Protein AF-A0A1F9ACB0-F1 (afdb_monomer_lite)

Radius of gyration: 20.03 Å; chains: 1; bounding box: 52×31×60 Å

Sequence (206 aa):
MAPPDHDAQKQLLIDCWNKKRGAWEAFVAQYSRLIYYSIQRASQMKSYPVTPEELEDLFNEIFELLIRDDCKKLRQYRGDRGCSVATWLRTIATRHVLDHIRRSGRTYLRVDFEAESEAAVMESSLQEPALSPEEMLLIKEREEIVAQAIAELSEDDRRFVELYYLKELPPEDVAQALRVTVSTVYSRVNRLKSKISEKIQKGARK

Foldseek 3Di:
DDAPDLVVQLVLLVCLLVVPPCSLVVVCVQCVLLLLQLLLVLCVLQLHDADPVNSVVLSVVLSCVCPPPSSVVSVPDPCPPVQGPSLVSSVSSSVSNVVVQLVVLDQTQPPPPDPPPPPPVRRCRSPDGRQPVVSVVLSVLLSVLLVVLLVPDDPLLVVLSSVCRRNVDPLVVSCVVSVHDSVVNVVSSVVSVVSSVVSSVVSVVD

pLDDT: mean 72.68, std 16.76, range [30.59, 95.5]

Structure (mmCIF, N/CA/C/O backbone):
data_AF-A0A1F9ACB0-F1
#
_entry.id   AF-A0A1F9ACB0-F1
#
loop_
_atom_site.group_PDB
_atom_site.id
_atom_site.type_symbol
_atom_site.label_atom_id
_atom_site.label_alt_id
_atom_site.label_comp_id
_atom_site.label_asym_id
_atom_site.label_entity_id
_atom_site.label_seq_id
_atom_site.pdbx_PDB_ins_code
_atom_site.Cartn_x
_atom_site.Cartn_y
_atom_site.Cartn_z
_atom_site.occupancy
_atom_site.B_iso_or_equiv
_atom_site.auth_seq_id
_atom_site.auth_comp_id
_atom_site.auth_asym_id
_atom_site.auth_atom_id
_atom_site.pdbx_PDB_model_num
ATOM 1 N N . MET A 1 1 ? 3.941 -9.992 29.579 1.00 32.03 1 MET A N 1
ATOM 2 C CA . MET A 1 1 ? 3.242 -8.854 28.947 1.00 32.03 1 MET A CA 1
ATOM 3 C C . MET A 1 1 ? 1.914 -9.403 28.453 1.00 32.03 1 MET A C 1
ATOM 5 O O . MET A 1 1 ? 1.949 -10.424 27.781 1.00 32.03 1 MET A O 1
ATOM 9 N N . ALA A 1 2 ? 0.777 -8.876 28.920 1.00 32.75 2 ALA A N 1
ATOM 10 C CA . ALA A 1 2 ? -0.533 -9.447 28.595 1.00 32.75 2 ALA A CA 1
ATOM 11 C C . ALA A 1 2 ? -0.762 -9.402 27.073 1.00 32.75 2 ALA A C 1
ATOM 13 O O . ALA A 1 2 ? -0.381 -8.400 26.458 1.00 32.75 2 ALA A O 1
ATOM 14 N N . PRO A 1 3 ? -1.328 -10.460 26.463 1.00 43.62 3 PRO A N 1
ATOM 15 C CA . PRO A 1 3 ? -1.690 -10.417 25.059 1.00 43.62 3 PRO A CA 1
ATOM 16 C C . PRO A 1 3 ? -2.622 -9.222 24.824 1.00 43.62 3 PRO A C 1
ATOM 18 O O . PRO A 1 3 ? -3.390 -8.857 25.720 1.00 43.62 3 PRO A O 1
ATOM 21 N N . PRO A 1 4 ? -2.533 -8.577 23.655 1.00 52.50 4 PRO A N 1
ATOM 22 C CA . PRO A 1 4 ? -3.433 -7.493 23.313 1.00 52.50 4 PRO A CA 1
ATOM 23 C C . PRO A 1 4 ? -4.884 -7.939 23.498 1.00 52.50 4 PRO A C 1
ATOM 25 O O . PRO A 1 4 ? -5.270 -9.003 23.019 1.00 52.50 4 PRO A O 1
ATOM 28 N N . ASP A 1 5 ? -5.671 -7.135 24.209 1.00 65.06 5 ASP A N 1
ATOM 29 C CA . ASP A 1 5 ? -7.059 -7.459 24.525 1.00 65.06 5 ASP A CA 1
ATOM 30 C C . ASP A 1 5 ? -7.898 -7.496 23.234 1.00 65.06 5 ASP A C 1
ATOM 32 O O . ASP A 1 5 ? -8.326 -6.470 22.692 1.00 65.06 5 ASP A O 1
ATOM 36 N N . HIS A 1 6 ? -8.073 -8.707 22.704 1.00 65.56 6 HIS A N 1
ATOM 37 C CA . HIS A 1 6 ? -8.861 -8.984 21.508 1.00 65.56 6 HIS A CA 1
ATOM 38 C C . HIS A 1 6 ? -10.327 -8.571 21.689 1.00 65.56 6 HIS A C 1
ATOM 40 O O . HIS A 1 6 ? -10.971 -8.168 20.714 1.00 65.56 6 HIS A O 1
ATOM 46 N N . ASP A 1 7 ? -10.840 -8.611 22.920 1.00 68.19 7 ASP A N 1
ATOM 47 C CA . ASP A 1 7 ? -12.217 -8.246 23.229 1.00 68.19 7 ASP A CA 1
ATOM 48 C C . ASP A 1 7 ? -12.397 -6.725 23.186 1.00 68.19 7 ASP A C 1
ATOM 50 O O . ASP A 1 7 ? -13.357 -6.240 22.582 1.00 68.19 7 ASP A O 1
ATOM 54 N N . ALA A 1 8 ? -11.428 -5.955 23.693 1.00 74.38 8 ALA A N 1
ATOM 55 C CA . ALA A 1 8 ? -11.435 -4.493 23.582 1.00 74.38 8 ALA A CA 1
ATOM 56 C C . ALA A 1 8 ? -11.407 -4.008 22.118 1.00 74.38 8 ALA A C 1
ATOM 58 O O . ALA A 1 8 ? -12.143 -3.093 21.740 1.00 74.38 8 ALA A O 1
ATOM 59 N N . GLN A 1 9 ? -10.606 -4.646 21.259 1.00 73.50 9 GLN A N 1
ATOM 60 C CA . GLN A 1 9 ? -10.539 -4.306 19.828 1.00 73.50 9 GLN A CA 1
ATOM 61 C C . GLN A 1 9 ? -11.844 -4.613 19.100 1.00 73.50 9 GLN A C 1
ATOM 63 O O . GLN A 1 9 ? -12.321 -3.828 18.275 1.00 73.50 9 GLN A O 1
ATOM 68 N N . LYS A 1 10 ? -12.443 -5.761 19.421 1.00 79.06 10 LYS A N 1
ATOM 69 C CA . LYS A 1 10 ? -13.731 -6.167 18.869 1.00 79.06 10 LYS A CA 1
ATOM 70 C C . LYS A 1 10 ? -14.847 -5.231 19.330 1.00 79.06 10 LYS A C 1
ATOM 72 O O . LYS A 1 10 ? -15.708 -4.877 18.526 1.00 79.06 10 LYS A O 1
ATOM 77 N N . GLN A 1 11 ? -14.808 -4.777 20.580 1.00 84.19 11 GLN A N 1
ATOM 78 C CA . GLN A 1 11 ? -15.773 -3.815 21.100 1.00 84.19 11 GLN A CA 1
ATOM 79 C C . GLN A 1 11 ? -15.678 -2.461 20.386 1.00 84.19 11 GLN A C 1
ATOM 81 O O . GLN A 1 11 ? -16.709 -1.881 20.049 1.00 84.19 11 GLN A O 1
ATOM 86 N N . LEU A 1 12 ? -14.469 -1.985 20.076 1.00 85.81 12 LEU A N 1
ATOM 87 C CA . LEU A 1 12 ? -14.297 -0.737 19.333 1.00 85.81 12 LEU A CA 1
ATOM 88 C C . LEU A 1 12 ? -14.868 -0.817 17.906 1.00 85.81 12 LEU A C 1
ATOM 90 O O . LEU A 1 12 ? -15.519 0.125 17.453 1.00 85.81 12 LEU A O 1
ATOM 94 N N . LEU A 1 13 ? -14.704 -1.953 17.216 1.00 86.31 13 LEU A N 1
ATOM 95 C CA . LEU A 1 13 ? -15.356 -2.202 15.920 1.00 86.31 13 LEU A CA 1
ATOM 96 C C . LEU A 1 13 ? -16.885 -2.152 16.024 1.00 86.31 13 LEU A C 1
ATOM 98 O O . LEU A 1 13 ? -17.546 -1.533 15.186 1.00 86.31 13 LEU A O 1
ATOM 102 N N . ILE A 1 14 ? -17.435 -2.787 17.065 1.00 86.44 14 ILE A N 1
ATOM 103 C CA . ILE A 1 14 ? -18.875 -2.790 17.339 1.00 86.44 14 ILE A CA 1
ATOM 104 C C . ILE A 1 14 ? -19.380 -1.364 17.565 1.00 86.44 14 ILE A C 1
ATOM 106 O O . ILE A 1 14 ? -20.428 -0.966 17.055 1.00 86.44 14 ILE A O 1
ATOM 110 N N . ASP A 1 15 ? -18.625 -0.570 18.310 1.00 89.75 15 ASP A N 1
ATOM 111 C CA . ASP A 1 15 ? -18.976 0.809 18.619 1.00 89.75 15 ASP A CA 1
ATOM 112 C C . ASP A 1 15 ? -18.939 1.699 17.368 1.00 89.75 15 ASP A C 1
ATOM 114 O O . ASP A 1 15 ? -19.823 2.544 17.192 1.00 89.75 15 ASP A O 1
ATOM 118 N N . CYS A 1 16 ? -18.000 1.440 16.451 1.00 88.25 16 CYS A N 1
ATOM 119 C CA . CYS A 1 16 ? -17.922 2.112 15.154 1.00 88.25 16 CYS A CA 1
ATOM 120 C C . CYS A 1 16 ? -19.149 1.831 14.280 1.00 88.25 16 CYS A C 1
ATOM 122 O O . CYS A 1 16 ? -19.777 2.768 13.786 1.00 88.25 16 CYS A O 1
ATOM 124 N N . TRP A 1 17 ? -19.545 0.565 14.099 1.00 87.69 17 TRP A N 1
ATOM 125 C CA . TRP A 1 17 ? -20.704 0.252 13.249 1.00 87.69 17 TRP A CA 1
ATOM 126 C C . TRP A 1 17 ? -22.055 0.590 13.897 1.00 87.69 17 TRP A C 1
ATOM 128 O O . TRP A 1 17 ? -23.066 0.672 13.202 1.00 87.69 17 TRP A O 1
ATOM 138 N N . ASN A 1 18 ? -22.084 0.802 15.218 1.00 88.31 18 ASN A N 1
ATOM 139 C CA . ASN A 1 18 ? -23.248 1.308 15.949 1.00 88.31 18 ASN A CA 1
ATOM 140 C C . ASN A 1 18 ? -23.285 2.843 15.989 1.00 88.31 18 ASN A C 1
ATOM 142 O O . ASN A 1 18 ? -24.178 3.413 16.613 1.00 88.31 18 ASN A O 1
ATOM 146 N N . LYS A 1 19 ? -22.323 3.513 15.335 1.00 86.81 19 LYS A N 1
ATOM 147 C CA . LYS A 1 19 ? -22.217 4.976 15.249 1.00 86.81 19 LYS A CA 1
ATOM 148 C C . LYS A 1 19 ? -22.196 5.639 16.631 1.00 86.81 19 LYS A C 1
ATOM 150 O O . LYS A 1 19 ? -22.726 6.736 16.809 1.00 86.81 19 LYS A O 1
ATOM 155 N N . LYS A 1 20 ? -21.577 4.982 17.625 1.00 91.94 20 LYS A N 1
ATOM 156 C CA . LYS A 1 20 ? -21.356 5.602 18.935 1.00 91.94 20 LYS A CA 1
ATOM 157 C C . LYS A 1 20 ? -20.469 6.835 18.764 1.00 91.94 20 LYS A C 1
ATOM 159 O O . LYS A 1 20 ? -19.489 6.821 18.017 1.00 91.94 20 LYS A O 1
ATOM 164 N N . ARG A 1 21 ? -20.808 7.909 19.477 1.00 89.62 21 ARG A N 1
ATOM 165 C CA . ARG A 1 21 ? -20.066 9.173 19.432 1.00 89.62 21 ARG A CA 1
ATOM 166 C C . ARG A 1 21 ? -18.598 8.943 19.819 1.00 89.62 21 ARG A C 1
ATOM 168 O O . ARG A 1 21 ? -18.337 8.311 20.836 1.00 89.62 21 ARG A O 1
ATOM 175 N N . GLY A 1 22 ? -17.665 9.441 19.008 1.00 88.50 22 GLY A N 1
ATOM 176 C CA . GLY A 1 22 ? -16.218 9.329 19.243 1.00 88.50 22 GLY A CA 1
ATOM 177 C C . GLY A 1 22 ? -15.600 7.949 18.970 1.00 88.50 22 GLY A C 1
ATOM 178 O O . GLY A 1 22 ? -14.379 7.828 18.969 1.00 88.50 22 GLY A O 1
ATOM 179 N N . ALA A 1 23 ? -16.396 6.909 18.687 1.00 90.94 23 ALA A N 1
ATOM 180 C CA . ALA A 1 23 ? -15.863 5.567 18.433 1.00 90.94 23 ALA A CA 1
ATOM 181 C C . ALA A 1 23 ? -15.009 5.517 17.159 1.00 90.94 23 ALA A C 1
ATOM 183 O O . ALA A 1 23 ? -13.940 4.915 17.151 1.00 90.94 23 ALA A O 1
ATOM 184 N N . TRP A 1 24 ? -15.455 6.200 16.102 1.00 91.25 24 TRP A N 1
ATOM 185 C CA . TRP A 1 24 ? -14.700 6.286 14.854 1.00 91.25 24 TRP A CA 1
ATOM 186 C C . TRP A 1 24 ? -13.380 7.044 15.018 1.00 91.25 24 TRP A C 1
ATOM 188 O O . TRP A 1 24 ? -12.348 6.585 14.547 1.00 91.25 24 TRP A O 1
ATOM 198 N N . GLU A 1 25 ? -13.390 8.166 15.737 1.00 90.00 25 GLU A N 1
ATOM 199 C CA . GLU A 1 25 ? -12.184 8.953 16.026 1.00 90.00 25 GLU A CA 1
ATOM 200 C C . GLU A 1 25 ? -11.169 8.127 16.824 1.00 90.00 25 GLU A C 1
ATOM 202 O O . GLU A 1 25 ? -9.986 8.105 16.487 1.00 90.00 25 GLU A O 1
ATOM 207 N N . ALA A 1 26 ? -11.636 7.379 17.830 1.00 87.44 26 ALA A N 1
ATOM 208 C CA . ALA A 1 26 ? -10.803 6.455 18.594 1.00 87.44 26 ALA A CA 1
ATOM 209 C C . ALA A 1 26 ? -10.244 5.322 17.718 1.00 87.44 26 ALA A C 1
ATOM 211 O O . ALA A 1 26 ? -9.069 4.979 17.831 1.00 87.44 26 ALA A O 1
ATOM 212 N N . PHE A 1 27 ? -11.052 4.777 16.807 1.00 89.69 27 PHE A N 1
ATOM 213 C CA . PHE A 1 27 ? -10.625 3.747 15.861 1.00 89.69 27 PHE A CA 1
ATOM 214 C C . PHE A 1 27 ? -9.556 4.257 14.892 1.00 89.69 27 PHE A C 1
ATOM 216 O O . PHE A 1 27 ? -8.514 3.620 14.733 1.00 89.69 27 PHE A O 1
ATOM 223 N N . VAL A 1 28 ? -9.768 5.430 14.290 1.00 88.88 28 VAL A N 1
ATOM 224 C CA . VAL A 1 28 ? -8.773 6.077 13.431 1.00 88.88 28 VAL A CA 1
ATOM 225 C C . VAL A 1 28 ? -7.503 6.350 14.227 1.00 88.88 28 VAL A C 1
ATOM 227 O O . VAL A 1 28 ? -6.431 5.957 13.782 1.00 88.88 28 VAL A O 1
ATOM 230 N N . ALA A 1 29 ? -7.584 6.933 15.425 1.00 83.75 29 ALA A N 1
ATOM 231 C CA . ALA A 1 29 ? -6.407 7.202 16.253 1.00 83.75 29 ALA A CA 1
ATOM 232 C C . ALA A 1 29 ? -5.626 5.920 16.598 1.00 83.75 29 ALA A C 1
ATOM 234 O O . ALA A 1 29 ? -4.396 5.903 16.523 1.00 83.75 29 ALA A O 1
ATOM 235 N N . GLN A 1 30 ? -6.333 4.834 16.920 1.00 83.31 30 GLN A N 1
ATOM 236 C CA . GLN A 1 30 ? -5.728 3.556 17.283 1.00 83.31 30 GLN A CA 1
ATOM 237 C C . GLN A 1 30 ? -5.042 2.868 16.097 1.00 83.31 30 GLN A C 1
ATOM 239 O O . GLN A 1 30 ? -3.944 2.332 16.252 1.00 83.31 30 GLN A O 1
ATOM 244 N N . TYR A 1 31 ? -5.666 2.872 14.917 1.00 84.94 31 TYR A N 1
ATOM 245 C CA . TYR A 1 31 ? -5.185 2.098 13.770 1.00 84.94 31 TYR A CA 1
ATOM 246 C C . TYR A 1 31 ? -4.449 2.927 12.715 1.00 84.94 31 TYR A C 1
ATOM 248 O O . TYR A 1 31 ? -3.828 2.338 11.833 1.00 84.94 31 TYR A O 1
ATOM 256 N N . SER A 1 32 ? -4.424 4.261 12.823 1.00 84.50 32 SER A N 1
ATOM 257 C CA . SER A 1 32 ? -3.741 5.146 11.864 1.00 84.50 32 SER A CA 1
ATOM 258 C C . SER A 1 32 ? -2.309 4.701 11.581 1.00 84.50 32 SER A C 1
ATOM 260 O O . SER A 1 32 ? -1.925 4.499 10.432 1.00 84.50 32 SER A O 1
ATOM 262 N N . ARG A 1 33 ? -1.523 4.485 12.643 1.00 79.44 33 ARG A N 1
ATOM 263 C CA . ARG A 1 33 ? -0.110 4.090 12.533 1.00 79.44 33 ARG A CA 1
ATOM 264 C C . ARG A 1 33 ? 0.064 2.749 11.825 1.00 79.44 33 ARG A C 1
ATOM 266 O O . ARG A 1 33 ? 0.941 2.611 10.979 1.00 79.44 33 ARG A O 1
ATOM 273 N N . LEU A 1 34 ? -0.795 1.780 12.142 1.00 81.75 34 LEU A N 1
ATOM 274 C CA . LEU A 1 34 ? -0.784 0.458 11.521 1.00 81.75 34 LEU A CA 1
ATOM 275 C C . LEU A 1 34 ? -1.087 0.541 10.022 1.00 81.75 34 LEU A C 1
ATOM 277 O O . LEU A 1 34 ? -0.440 -0.148 9.233 1.00 81.75 34 LEU A O 1
ATOM 281 N N . ILE A 1 35 ? -2.066 1.359 9.632 1.00 87.12 35 ILE A N 1
ATOM 282 C CA . ILE A 1 35 ? -2.441 1.540 8.229 1.00 87.12 35 ILE A CA 1
ATOM 283 C C . ILE A 1 35 ? -1.299 2.206 7.457 1.00 87.12 35 ILE A C 1
ATOM 285 O O . ILE A 1 35 ? -0.873 1.640 6.453 1.00 87.12 35 ILE A O 1
ATOM 289 N N . TYR A 1 36 ? -0.726 3.305 7.965 1.00 84.31 36 TYR A N 1
ATOM 290 C CA . TYR A 1 36 ? 0.448 3.948 7.355 1.00 84.31 36 TYR A CA 1
ATOM 291 C C . TYR A 1 36 ? 1.606 2.966 7.157 1.00 84.31 36 TYR A C 1
ATOM 293 O O . TYR A 1 36 ? 2.113 2.815 6.045 1.00 84.31 36 TYR A O 1
ATOM 301 N N . TYR A 1 37 ? 1.963 2.229 8.212 1.00 81.06 37 TYR A N 1
ATOM 302 C CA . TYR A 1 37 ? 3.004 1.208 8.145 1.00 81.06 37 TYR A CA 1
ATOM 303 C C . TYR A 1 37 ? 2.695 0.141 7.087 1.00 81.06 37 TYR A C 1
ATOM 305 O O . TYR A 1 37 ? 3.566 -0.268 6.322 1.00 81.06 37 TYR A O 1
ATOM 313 N N . SER A 1 38 ? 1.447 -0.326 7.032 1.00 82.69 38 SER A N 1
ATOM 314 C CA . SER A 1 38 ? 1.038 -1.386 6.106 1.00 82.69 38 SER A CA 1
ATOM 315 C C . SER A 1 38 ? 1.078 -0.919 4.652 1.00 82.69 38 SER A C 1
ATOM 317 O O . SER A 1 38 ? 1.459 -1.708 3.788 1.00 82.69 38 SER A O 1
ATOM 319 N N . ILE A 1 39 ? 0.752 0.353 4.392 1.00 86.50 39 ILE A N 1
ATOM 320 C CA . ILE A 1 39 ? 0.907 0.973 3.072 1.00 86.50 39 ILE A CA 1
ATOM 321 C C . ILE A 1 39 ? 2.379 1.018 2.680 1.00 86.50 39 ILE A C 1
ATOM 323 O O . ILE A 1 39 ? 2.754 0.460 1.652 1.00 86.50 39 ILE A O 1
ATOM 327 N N . GLN A 1 40 ? 3.227 1.598 3.530 1.00 81.81 40 GLN A N 1
ATOM 328 C CA . GLN A 1 40 ? 4.657 1.737 3.251 1.00 81.81 40 GLN A CA 1
ATOM 329 C C . GLN A 1 40 ? 5.325 0.377 3.026 1.00 81.81 40 GLN A C 1
ATOM 331 O O . GLN A 1 40 ? 6.044 0.193 2.044 1.00 81.81 40 GLN A O 1
ATOM 336 N N . ARG A 1 41 ? 5.036 -0.611 3.879 1.00 79.50 41 ARG A N 1
ATOM 337 C CA . ARG A 1 41 ? 5.585 -1.965 3.753 1.00 79.50 41 ARG A CA 1
ATOM 338 C C . ARG A 1 41 ? 5.126 -2.664 2.472 1.00 79.50 41 ARG A C 1
ATOM 340 O O . ARG A 1 41 ? 5.941 -3.305 1.811 1.00 79.50 41 ARG A O 1
ATOM 347 N N . ALA A 1 42 ? 3.850 -2.544 2.103 1.00 80.19 42 ALA A N 1
ATOM 348 C CA . ALA A 1 42 ? 3.329 -3.133 0.870 1.00 80.19 42 ALA A CA 1
ATOM 349 C C . ALA A 1 42 ? 3.956 -2.487 -0.378 1.00 80.19 42 ALA A C 1
ATOM 351 O O . ALA A 1 42 ? 4.376 -3.202 -1.291 1.00 80.19 42 ALA A O 1
ATOM 352 N N . SER A 1 43 ? 4.101 -1.159 -0.379 1.00 82.00 43 SER A N 1
ATOM 353 C CA . SER A 1 43 ? 4.789 -0.417 -1.439 1.00 82.00 43 SER A CA 1
ATOM 354 C C . SER A 1 43 ? 6.258 -0.836 -1.562 1.00 82.00 43 SER A C 1
ATOM 356 O O . SER A 1 43 ? 6.714 -1.174 -2.655 1.00 82.00 43 SER A O 1
ATOM 358 N N . GLN A 1 44 ? 6.982 -0.960 -0.445 1.00 70.50 44 GLN A N 1
ATOM 359 C CA . GLN A 1 44 ? 8.377 -1.425 -0.425 1.00 70.50 44 GLN A CA 1
ATOM 360 C C . GLN A 1 44 ? 8.547 -2.848 -0.957 1.00 70.50 44 GLN A C 1
ATOM 362 O O . GLN A 1 44 ? 9.473 -3.114 -1.723 1.00 70.50 44 GLN A O 1
ATOM 367 N N . MET A 1 45 ? 7.661 -3.775 -0.577 1.00 66.81 45 MET A N 1
ATOM 368 C CA . MET A 1 45 ? 7.693 -5.155 -1.080 1.00 66.81 45 MET A CA 1
ATOM 369 C C . MET A 1 45 ? 7.584 -5.213 -2.607 1.00 66.81 45 MET A C 1
ATOM 371 O O . MET A 1 45 ? 8.121 -6.128 -3.229 1.00 66.81 45 MET A O 1
ATOM 375 N N . LYS A 1 46 ? 6.923 -4.225 -3.218 1.00 67.81 46 LYS A N 1
ATOM 376 C CA . LYS A 1 46 ? 6.819 -4.075 -4.673 1.00 67.81 46 LYS A CA 1
ATOM 377 C C . LYS A 1 46 ? 7.821 -3.085 -5.266 1.00 67.81 46 LYS A C 1
ATOM 379 O O . LYS A 1 46 ? 7.819 -2.894 -6.474 1.00 67.81 46 LYS A O 1
ATOM 384 N N . SER A 1 47 ? 8.715 -2.512 -4.455 1.00 68.06 47 SER A N 1
ATOM 385 C CA . SER A 1 47 ? 9.642 -1.449 -4.874 1.00 68.06 47 SER A CA 1
ATOM 386 C C . SER A 1 47 ? 8.914 -0.283 -5.560 1.00 68.06 47 SER A C 1
ATOM 388 O O . SER A 1 47 ? 9.384 0.241 -6.567 1.00 68.06 47 SER A O 1
ATOM 390 N N . TYR A 1 48 ? 7.737 0.069 -5.036 1.00 75.00 48 TYR A N 1
ATOM 391 C CA . TYR A 1 48 ? 6.907 1.170 -5.503 1.00 75.00 48 TYR A CA 1
ATOM 392 C C . TYR A 1 48 ? 7.196 2.428 -4.671 1.00 75.00 48 TYR A C 1
ATOM 394 O O . TYR A 1 48 ? 6.857 2.433 -3.485 1.00 75.00 48 TYR A O 1
ATOM 402 N N . PRO A 1 49 ? 7.793 3.484 -5.253 1.00 73.56 49 PRO A N 1
ATOM 403 C CA . PRO A 1 49 ? 8.034 4.730 -4.537 1.00 73.56 49 PRO A CA 1
ATOM 404 C C . PRO A 1 49 ? 6.719 5.502 -4.394 1.00 73.56 49 PRO A C 1
ATOM 406 O O . PRO A 1 49 ? 6.232 6.106 -5.358 1.00 73.56 49 PRO A O 1
ATOM 409 N N . VAL A 1 50 ? 6.140 5.453 -3.194 1.00 81.38 50 VAL A N 1
ATOM 410 C CA . VAL A 1 50 ? 4.897 6.160 -2.861 1.00 81.38 50 VAL A CA 1
ATOM 411 C C . VAL A 1 50 ? 5.222 7.602 -2.470 1.00 81.38 50 VAL A C 1
ATOM 413 O O . VAL A 1 50 ? 6.101 7.840 -1.637 1.00 81.38 50 VAL A O 1
ATOM 416 N N . THR A 1 51 ? 4.552 8.581 -3.077 1.00 83.56 51 THR A N 1
ATOM 417 C CA . THR A 1 51 ? 4.705 9.983 -2.655 1.00 83.56 51 THR A CA 1
ATOM 418 C C . THR A 1 51 ? 3.985 10.225 -1.320 1.00 83.56 51 THR A C 1
ATOM 420 O O . THR A 1 51 ? 3.109 9.442 -0.943 1.00 83.56 51 THR A O 1
ATOM 423 N N . PRO A 1 52 ? 4.316 11.301 -0.576 1.00 81.31 52 PRO A N 1
ATOM 424 C CA . PRO A 1 52 ? 3.561 11.672 0.623 1.00 81.31 52 PRO A CA 1
ATOM 425 C C . PRO A 1 52 ? 2.066 11.884 0.345 1.00 81.31 52 PRO A C 1
ATOM 427 O O . PRO A 1 52 ? 1.235 11.459 1.136 1.00 81.31 52 PRO A O 1
ATOM 430 N N . GLU A 1 53 ? 1.737 12.470 -0.805 1.00 84.44 53 GLU A N 1
ATOM 431 C CA . GLU A 1 53 ? 0.358 12.694 -1.257 1.00 84.44 53 GLU A CA 1
ATOM 432 C C . GLU A 1 53 ? -0.362 11.361 -1.516 1.00 84.44 53 GLU A C 1
ATOM 434 O O . GLU A 1 53 ? -1.429 11.118 -0.964 1.00 84.44 53 GLU A O 1
ATOM 439 N N . GLU A 1 54 ? 0.264 10.437 -2.256 1.00 87.38 54 GLU A N 1
ATOM 440 C CA . GLU A 1 54 ? -0.298 9.099 -2.498 1.00 87.38 54 GLU A CA 1
ATOM 441 C C . GLU A 1 54 ? -0.472 8.302 -1.199 1.00 87.38 54 GLU A C 1
ATOM 443 O O . GLU A 1 54 ? -1.409 7.516 -1.067 1.00 87.38 54 GLU A O 1
ATOM 448 N N . LEU A 1 55 ? 0.434 8.479 -0.235 1.00 87.94 55 LEU A N 1
ATOM 449 C CA . LEU A 1 55 ? 0.342 7.835 1.071 1.00 87.94 55 LEU A CA 1
ATOM 450 C C . LEU A 1 55 ? -0.887 8.327 1.848 1.00 87.94 55 LEU A C 1
ATOM 452 O O . LEU A 1 55 ? -1.596 7.504 2.432 1.00 87.94 55 LEU A O 1
ATOM 456 N N . GLU A 1 56 ? -1.135 9.638 1.857 1.00 87.56 56 GLU A N 1
ATOM 457 C CA . GLU A 1 56 ? -2.320 10.236 2.480 1.00 87.56 56 GLU A CA 1
ATOM 458 C C . GLU A 1 56 ? -3.610 9.822 1.762 1.00 87.56 56 GLU A C 1
ATOM 460 O O . GLU A 1 56 ? -4.582 9.445 2.420 1.00 87.56 56 GLU A O 1
ATOM 465 N N . ASP A 1 57 ? -3.609 9.797 0.429 1.00 93.25 57 ASP A N 1
ATOM 466 C CA . ASP A 1 57 ? -4.756 9.353 -0.366 1.00 93.25 57 ASP A CA 1
ATOM 467 C C . ASP A 1 57 ? -5.094 7.886 -0.081 1.00 93.25 57 ASP A C 1
ATOM 469 O O . ASP A 1 57 ? -6.227 7.565 0.276 1.00 93.25 57 ASP A O 1
ATOM 473 N N . LEU A 1 58 ? -4.104 6.988 -0.134 1.00 94.38 58 LEU A N 1
ATOM 474 C CA . LEU A 1 58 ? -4.281 5.569 0.193 1.00 94.38 58 LEU A CA 1
ATOM 475 C C . LEU A 1 58 ? -4.797 5.366 1.619 1.00 94.38 58 LEU A C 1
ATOM 477 O O . LEU A 1 58 ? -5.660 4.519 1.859 1.00 94.38 58 LEU A O 1
ATOM 481 N N . PHE A 1 59 ? -4.269 6.133 2.570 1.00 92.88 59 PHE A N 1
ATOM 482 C CA . PHE A 1 59 ? -4.718 6.114 3.955 1.00 92.88 59 PHE A CA 1
ATOM 483 C C . PHE A 1 59 ? -6.199 6.498 4.067 1.00 92.88 59 PHE A C 1
ATOM 485 O O . PHE A 1 59 ? -6.982 5.765 4.683 1.00 92.88 59 PHE A O 1
ATOM 492 N N . ASN A 1 60 ? -6.593 7.605 3.436 1.00 93.38 60 ASN A N 1
ATOM 493 C CA . ASN A 1 60 ? -7.966 8.099 3.447 1.00 93.38 60 ASN A CA 1
ATOM 494 C C . ASN A 1 60 ? -8.919 7.115 2.756 1.00 93.38 60 ASN A C 1
ATOM 496 O O . ASN A 1 60 ? -9.952 6.765 3.329 1.00 93.38 60 ASN A O 1
ATOM 500 N N . GLU A 1 61 ? -8.542 6.588 1.588 1.00 95.50 61 GLU A N 1
ATOM 501 C CA . GLU A 1 61 ? -9.318 5.594 0.841 1.00 95.50 61 GLU A CA 1
ATOM 502 C C . GLU A 1 61 ? -9.561 4.315 1.657 1.00 95.50 61 GLU A C 1
ATOM 504 O O . GLU A 1 61 ? -10.649 3.736 1.602 1.00 95.50 61 GLU A O 1
ATOM 509 N N . ILE A 1 62 ? -8.573 3.860 2.437 1.00 94.38 62 ILE A N 1
ATOM 510 C CA . ILE A 1 62 ? -8.728 2.682 3.298 1.00 94.38 62 ILE A CA 1
ATOM 511 C C . ILE A 1 62 ? -9.754 2.952 4.400 1.00 94.38 62 ILE A C 1
ATOM 513 O O . ILE A 1 62 ? -10.635 2.122 4.628 1.00 94.38 62 ILE A O 1
ATOM 517 N N . PHE A 1 63 ? -9.681 4.094 5.084 1.00 93.69 63 PHE A N 1
ATOM 518 C CA . PHE A 1 63 ? -10.665 4.427 6.118 1.00 93.69 63 PHE A CA 1
ATOM 519 C C . PHE A 1 63 ? -12.063 4.674 5.533 1.00 93.69 63 PHE A C 1
ATOM 521 O O . PHE A 1 63 ? -13.054 4.222 6.113 1.00 93.69 63 PHE A O 1
ATOM 528 N N . GLU A 1 64 ? -12.158 5.283 4.352 1.00 93.50 64 GLU A N 1
ATOM 529 C CA . GLU A 1 64 ? -13.413 5.416 3.611 1.00 93.50 64 GLU A CA 1
ATOM 530 C C . GLU A 1 64 ? -14.001 4.041 3.254 1.00 93.50 64 GLU A C 1
ATOM 532 O O . GLU A 1 64 ? -15.179 3.779 3.505 1.00 93.50 64 GLU A O 1
ATOM 537 N N . LEU A 1 65 ? -13.177 3.115 2.751 1.00 92.38 65 LEU A N 1
ATOM 538 C CA . LEU A 1 65 ? -13.566 1.733 2.448 1.00 92.38 65 LEU A CA 1
ATOM 539 C C . LEU A 1 65 ? -14.139 1.002 3.670 1.00 92.38 65 LEU A C 1
ATOM 541 O O . LEU A 1 65 ? -15.015 0.143 3.522 1.00 92.38 65 LEU A O 1
ATOM 545 N N . LEU A 1 66 ? -13.642 1.306 4.869 1.00 91.50 66 LEU A N 1
ATOM 546 C CA . LEU A 1 66 ? -14.115 0.688 6.103 1.00 91.50 66 LEU A CA 1
ATOM 547 C C . LEU A 1 66 ? -15.503 1.197 6.512 1.00 91.50 66 LEU A C 1
ATOM 549 O O . LEU A 1 66 ? -16.329 0.390 6.949 1.00 91.50 66 LEU A O 1
ATOM 553 N N . ILE A 1 67 ? -15.769 2.498 6.364 1.00 90.50 67 ILE A N 1
ATOM 554 C CA . ILE A 1 67 ? -17.002 3.131 6.860 1.00 90.50 67 ILE A CA 1
ATOM 555 C C . ILE A 1 67 ? -18.128 3.214 5.820 1.00 90.50 67 ILE A C 1
ATOM 557 O O . ILE A 1 67 ? -19.306 3.251 6.191 1.00 90.50 67 ILE A O 1
ATOM 561 N N . ARG A 1 68 ? -17.801 3.210 4.522 1.00 88.75 68 ARG A N 1
ATOM 562 C CA . ARG A 1 68 ? -18.801 3.242 3.446 1.00 88.75 68 ARG A CA 1
ATOM 563 C C . ARG A 1 68 ? -19.740 2.031 3.497 1.00 88.75 68 ARG A C 1
ATOM 565 O O . ARG A 1 68 ? -19.474 1.031 4.168 1.00 88.75 68 ARG A O 1
ATOM 572 N N . ASP A 1 69 ? -20.848 2.114 2.761 1.00 89.19 69 ASP A N 1
ATOM 573 C CA . ASP A 1 69 ? -21.859 1.050 2.674 1.00 89.19 69 ASP A CA 1
ATOM 574 C C . ASP A 1 69 ? -22.373 0.584 4.057 1.00 89.19 69 ASP A C 1
ATOM 576 O O . ASP A 1 69 ? -22.507 -0.612 4.311 1.00 89.19 69 ASP A O 1
ATOM 580 N N . ASP A 1 70 ? -22.614 1.524 4.978 1.00 85.81 70 ASP A N 1
ATOM 581 C CA . ASP A 1 70 ? -23.020 1.266 6.374 1.00 85.81 70 ASP A CA 1
ATOM 582 C C . ASP A 1 70 ? -22.071 0.316 7.131 1.00 85.81 70 ASP A C 1
ATOM 584 O O . ASP A 1 70 ? -22.475 -0.668 7.766 1.00 85.81 70 ASP A O 1
ATOM 588 N N . CYS A 1 71 ? -20.769 0.605 7.047 1.00 87.19 71 CYS A N 1
ATOM 589 C CA . CYS A 1 71 ? -19.719 -0.172 7.699 1.00 87.19 71 CYS A CA 1
ATOM 590 C C . CYS A 1 71 ? -19.727 -1.658 7.290 1.00 87.19 71 CYS A C 1
ATOM 592 O O . CYS A 1 71 ? -19.280 -2.518 8.057 1.00 87.19 71 CYS A O 1
ATOM 594 N N . LYS A 1 72 ? -20.225 -1.998 6.087 1.00 86.81 72 LYS A N 1
ATOM 595 C CA . LYS A 1 72 ? -20.324 -3.388 5.601 1.00 86.81 72 LYS A CA 1
ATOM 596 C C . LYS A 1 72 ? -18.993 -4.124 5.697 1.00 86.81 72 LYS A C 1
ATOM 598 O O . LYS A 1 72 ? -18.986 -5.320 5.985 1.00 86.81 72 LYS A O 1
ATOM 603 N N . LYS A 1 73 ? -17.875 -3.432 5.456 1.00 86.38 73 LYS A N 1
ATOM 604 C CA . LYS A 1 73 ? -16.536 -4.014 5.572 1.00 86.38 73 LYS A CA 1
ATOM 605 C C . LYS A 1 73 ? -16.199 -4.341 7.026 1.00 86.38 73 LYS A C 1
ATOM 607 O O . LYS A 1 73 ? -15.833 -5.477 7.297 1.00 86.38 73 LYS A O 1
ATOM 612 N N . LEU A 1 74 ? -16.399 -3.405 7.957 1.00 86.75 74 LEU A N 1
ATOM 613 C CA . LEU A 1 74 ? -16.192 -3.634 9.396 1.00 86.75 74 LEU A CA 1
ATOM 614 C C . LEU A 1 74 ? -17.045 -4.802 9.909 1.00 86.75 74 LEU A C 1
ATOM 616 O O . LEU A 1 74 ? -16.532 -5.672 10.606 1.00 86.75 74 LEU A O 1
ATOM 620 N N . ARG A 1 75 ? -18.310 -4.894 9.476 1.00 86.12 75 ARG A N 1
ATOM 621 C CA . ARG A 1 75 ? -19.242 -5.986 9.825 1.00 86.12 75 ARG A CA 1
ATOM 622 C C . ARG A 1 75 ? -18.808 -7.374 9.338 1.00 86.12 75 ARG A C 1
ATOM 624 O O . ARG A 1 75 ? -19.333 -8.373 9.821 1.00 86.12 75 ARG A O 1
ATOM 631 N N . GLN A 1 76 ? -17.872 -7.463 8.390 1.00 85.00 76 GLN A N 1
ATOM 632 C CA . GLN A 1 76 ? -17.330 -8.745 7.922 1.00 85.00 76 GLN A CA 1
ATOM 633 C C . GLN A 1 76 ? -16.277 -9.328 8.864 1.00 85.00 76 GLN A C 1
ATOM 635 O O . GLN A 1 76 ? -15.965 -10.513 8.741 1.00 85.00 76 GLN A O 1
ATOM 640 N N . TYR A 1 77 ? -15.726 -8.540 9.790 1.00 81.81 77 TYR A N 1
ATOM 641 C CA . TYR A 1 77 ? -14.773 -9.061 10.758 1.00 81.81 77 TYR A CA 1
ATOM 642 C C . TYR A 1 77 ? -15.479 -10.011 11.734 1.00 81.81 77 TYR A C 1
ATOM 644 O O . TYR A 1 77 ? -16.321 -9.604 12.535 1.00 81.81 77 TYR A O 1
ATOM 652 N N . ARG A 1 78 ? -15.139 -11.302 11.654 1.00 69.38 78 ARG A N 1
ATOM 653 C CA . ARG A 1 78 ? -15.714 -12.354 12.507 1.00 69.38 78 ARG A CA 1
ATOM 654 C C . ARG A 1 78 ? -14.857 -12.672 13.733 1.00 69.38 78 ARG A C 1
ATOM 656 O O . ARG A 1 78 ? -15.390 -13.199 14.708 1.00 69.38 78 ARG A O 1
ATOM 663 N N . GLY A 1 79 ? -13.568 -12.321 13.708 1.00 65.62 79 GLY A N 1
ATOM 664 C CA . GLY A 1 79 ? -12.614 -12.659 14.771 1.00 65.62 79 GLY A CA 1
ATOM 665 C C . GLY A 1 79 ? -12.485 -14.167 15.004 1.00 65.62 79 GLY A C 1
ATOM 666 O O . GLY A 1 79 ? -12.175 -14.602 16.110 1.00 65.62 79 GLY A O 1
ATOM 667 N N . ASP A 1 80 ? -12.785 -14.980 13.991 1.00 58.97 80 ASP A N 1
ATOM 668 C CA . ASP A 1 80 ? -12.667 -16.426 14.052 1.00 58.97 80 ASP A CA 1
ATOM 669 C C . ASP A 1 80 ? -11.191 -16.854 13.996 1.00 58.97 80 ASP A C 1
ATOM 671 O O . ASP A 1 80 ? -10.353 -16.225 13.351 1.00 58.97 80 ASP A O 1
ATOM 675 N N . ARG A 1 81 ? -10.862 -17.936 14.715 1.00 52.69 81 ARG A N 1
ATOM 676 C CA . ARG A 1 81 ? -9.513 -18.540 14.774 1.00 52.69 81 ARG A CA 1
ATOM 677 C C . ARG A 1 81 ? -8.396 -17.647 15.345 1.00 52.69 81 ARG A C 1
ATOM 679 O O . ARG A 1 81 ? -7.234 -17.868 15.027 1.00 52.69 81 ARG A O 1
ATOM 686 N N . GLY A 1 82 ? -8.721 -16.659 16.184 1.00 59.47 82 GLY A N 1
ATOM 687 C CA . GLY A 1 82 ? -7.713 -15.810 16.842 1.00 59.47 82 GLY A CA 1
ATOM 688 C C . GLY A 1 82 ? -7.125 -14.703 15.956 1.00 59.47 82 GLY A C 1
ATOM 689 O O . GLY A 1 82 ? -6.153 -14.059 16.341 1.00 59.47 82 GLY A O 1
ATOM 690 N N . CYS A 1 83 ? -7.707 -14.440 14.780 1.00 65.25 83 CYS A N 1
ATOM 691 C CA . CYS A 1 83 ? -7.278 -13.339 13.916 1.00 65.25 83 CYS A CA 1
ATOM 692 C C . CYS A 1 83 ? -7.615 -11.983 14.560 1.00 65.25 83 CYS A C 1
ATOM 694 O O . CYS A 1 83 ? -8.791 -11.657 14.738 1.00 65.25 83 CYS A O 1
ATOM 696 N N . SER A 1 84 ? -6.602 -11.185 14.912 1.00 77.44 84 SER A N 1
ATOM 697 C CA . SER A 1 84 ? -6.796 -9.858 15.516 1.00 77.44 84 SER A CA 1
ATOM 698 C C . SER A 1 84 ? -7.372 -8.840 14.522 1.00 77.44 84 SER A C 1
ATOM 700 O O . SER A 1 84 ? -7.236 -8.985 13.303 1.00 77.44 84 SER A O 1
ATOM 702 N N . VAL A 1 85 ? -7.981 -7.765 15.033 1.00 80.75 85 VAL A N 1
ATOM 703 C CA . VAL A 1 85 ? -8.462 -6.653 14.191 1.00 80.75 85 VAL A CA 1
ATOM 704 C C . VAL A 1 85 ? -7.302 -6.018 13.427 1.00 80.75 85 VAL A C 1
ATOM 706 O O . VAL A 1 85 ? -7.434 -5.719 12.243 1.00 80.75 85 VAL A O 1
ATOM 709 N N . ALA A 1 86 ? -6.144 -5.872 14.076 1.00 79.31 86 ALA A N 1
ATOM 710 C CA . ALA A 1 86 ? -4.938 -5.340 13.451 1.00 79.31 86 ALA A CA 1
ATOM 711 C C . ALA A 1 86 ? -4.476 -6.206 12.267 1.00 79.31 86 ALA A C 1
ATOM 713 O O . ALA A 1 86 ? -4.204 -5.686 11.186 1.00 79.31 86 ALA A O 1
ATOM 714 N N . THR A 1 87 ? -4.452 -7.529 12.438 1.00 74.62 87 THR A N 1
ATOM 715 C CA . THR A 1 87 ? -4.098 -8.479 11.374 1.00 74.62 87 THR A CA 1
ATOM 716 C C . THR A 1 87 ? -5.028 -8.322 10.173 1.00 74.62 87 THR A C 1
ATOM 718 O O . THR A 1 87 ? -4.575 -8.168 9.040 1.00 74.62 87 THR A O 1
ATOM 721 N N . TRP A 1 88 ? -6.336 -8.285 10.426 1.00 82.38 88 TRP A N 1
ATOM 722 C CA . TRP A 1 88 ? -7.343 -8.127 9.382 1.00 82.38 88 TRP A CA 1
ATOM 723 C C . TRP A 1 88 ? -7.243 -6.775 8.655 1.00 82.38 88 TRP A C 1
ATOM 725 O O . TRP A 1 88 ? -7.319 -6.726 7.424 1.00 82.38 88 TRP A O 1
ATOM 735 N N . LEU A 1 89 ? -7.007 -5.683 9.389 1.00 83.69 89 LEU A N 1
ATOM 736 C CA . LEU A 1 89 ? -6.804 -4.349 8.817 1.00 83.69 89 LEU A CA 1
ATOM 737 C C . LEU A 1 89 ? -5.545 -4.270 7.958 1.00 83.69 89 LEU A C 1
ATOM 739 O O . LEU A 1 89 ? -5.588 -3.685 6.876 1.00 83.69 89 LEU A O 1
ATOM 743 N N . ARG A 1 90 ? -4.448 -4.904 8.383 1.00 80.56 90 ARG A N 1
ATOM 744 C CA . ARG A 1 90 ? -3.233 -4.994 7.570 1.00 80.56 90 ARG A CA 1
ATOM 745 C C . ARG A 1 90 ? -3.506 -5.714 6.252 1.00 80.56 90 ARG A C 1
ATOM 747 O O . ARG A 1 90 ? -3.111 -5.209 5.209 1.00 80.56 90 ARG A O 1
ATOM 754 N N . THR A 1 91 ? -4.246 -6.827 6.263 1.00 78.56 91 THR A N 1
ATOM 755 C CA . THR A 1 91 ? -4.643 -7.513 5.021 1.00 78.56 91 THR A CA 1
ATOM 756 C C . THR A 1 91 ? -5.450 -6.603 4.091 1.00 78.56 91 THR A C 1
ATOM 758 O O . THR A 1 91 ? -5.233 -6.624 2.880 1.00 78.56 91 THR A O 1
ATOM 761 N N . ILE A 1 92 ? -6.372 -5.800 4.631 1.00 84.69 92 ILE A N 1
ATOM 762 C CA . ILE A 1 92 ? -7.142 -4.831 3.836 1.00 84.69 92 ILE A CA 1
ATOM 763 C C . ILE A 1 92 ? -6.215 -3.776 3.236 1.00 84.69 92 ILE A C 1
ATOM 765 O O . ILE A 1 92 ? -6.255 -3.579 2.025 1.00 84.69 92 ILE A O 1
ATOM 769 N N . ALA A 1 93 ? -5.365 -3.150 4.053 1.00 87.44 93 ALA A N 1
ATOM 770 C CA . ALA A 1 93 ? -4.441 -2.112 3.610 1.00 87.44 93 ALA A CA 1
ATOM 771 C C . ALA A 1 93 ? -3.483 -2.624 2.530 1.00 87.44 93 ALA A C 1
ATOM 773 O O . ALA A 1 93 ? -3.378 -2.028 1.464 1.00 87.44 93 ALA A O 1
ATOM 774 N N . THR A 1 94 ? -2.845 -3.775 2.758 1.00 81.56 94 THR A N 1
ATOM 775 C CA . THR A 1 94 ? -1.934 -4.387 1.787 1.00 81.56 94 THR A CA 1
ATOM 776 C C . THR A 1 94 ? -2.641 -4.683 0.469 1.00 81.56 94 THR A C 1
ATOM 778 O O . THR A 1 94 ? -2.115 -4.336 -0.582 1.00 81.56 94 THR A O 1
ATOM 781 N N . ARG A 1 95 ? -3.844 -5.273 0.491 1.00 81.12 95 ARG A N 1
ATOM 782 C CA . ARG A 1 95 ? -4.602 -5.538 -0.745 1.00 81.12 95 ARG A CA 1
ATOM 783 C C . ARG A 1 95 ? -4.965 -4.251 -1.477 1.00 81.12 95 ARG A C 1
ATOM 785 O O . ARG A 1 95 ? -4.764 -4.179 -2.681 1.00 81.12 95 ARG A O 1
ATOM 792 N N . HIS A 1 96 ? -5.431 -3.239 -0.749 1.00 89.25 96 HIS A N 1
ATOM 793 C CA . HIS A 1 96 ? -5.798 -1.943 -1.322 1.00 89.25 96 HIS A CA 1
ATOM 794 C C . HIS A 1 96 ? -4.611 -1.268 -2.019 1.00 89.25 96 HIS A C 1
ATOM 796 O O . HIS A 1 96 ? -4.740 -0.768 -3.132 1.00 89.25 96 HIS A O 1
ATOM 802 N N . VAL A 1 97 ? -3.432 -1.335 -1.401 1.00 88.38 97 VAL A N 1
ATOM 803 C CA . VAL A 1 97 ? -2.186 -0.780 -1.945 1.00 88.38 97 VAL A CA 1
ATOM 804 C C . VAL A 1 97 ? -1.716 -1.567 -3.160 1.00 88.38 97 VAL A C 1
ATOM 806 O O . VAL A 1 97 ? -1.364 -0.970 -4.169 1.00 88.38 97 VAL A O 1
ATOM 809 N N . LEU A 1 98 ? -1.763 -2.900 -3.116 1.00 81.94 98 LEU A N 1
ATOM 810 C CA . LEU A 1 98 ? -1.434 -3.729 -4.278 1.00 81.94 98 LEU A CA 1
ATOM 811 C C . LEU A 1 98 ? -2.378 -3.449 -5.457 1.00 81.94 98 LEU A C 1
ATOM 813 O O . LEU A 1 98 ? -1.914 -3.337 -6.591 1.00 81.94 98 LEU A O 1
ATOM 817 N N . ASP A 1 99 ? -3.673 -3.269 -5.192 1.00 81.44 99 ASP A N 1
ATOM 818 C CA . ASP A 1 99 ? -4.661 -2.894 -6.206 1.00 81.44 99 ASP A CA 1
ATOM 819 C C . ASP A 1 99 ? -4.435 -1.471 -6.738 1.00 81.44 99 ASP A C 1
ATOM 821 O O . ASP A 1 99 ? -4.709 -1.201 -7.908 1.00 81.44 99 ASP A O 1
ATOM 825 N N . HIS A 1 100 ? -3.964 -0.540 -5.904 1.00 87.25 100 HIS A N 1
ATOM 826 C CA . HIS A 1 100 ? -3.569 0.801 -6.336 1.00 87.25 100 HIS A CA 1
ATOM 827 C C . HIS A 1 100 ? -2.324 0.757 -7.228 1.00 87.25 100 HIS A C 1
ATOM 829 O O . HIS A 1 100 ? -2.358 1.293 -8.330 1.00 87.25 100 HIS A O 1
ATOM 835 N N . ILE A 1 101 ? -1.263 0.063 -6.805 1.00 81.44 101 ILE A N 1
ATOM 836 C CA . ILE A 1 101 ? -0.011 -0.090 -7.566 1.00 81.44 101 ILE A CA 1
ATOM 837 C C . ILE A 1 101 ? -0.284 -0.722 -8.935 1.00 81.44 101 ILE A C 1
ATOM 839 O O . ILE A 1 101 ? 0.199 -0.244 -9.960 1.00 81.44 101 ILE A O 1
ATOM 843 N N . ARG A 1 102 ? -1.123 -1.761 -8.967 1.00 75.94 102 ARG A N 1
ATOM 844 C CA . ARG A 1 102 ? -1.576 -2.398 -10.208 1.00 75.94 102 ARG A CA 1
ATOM 845 C C . ARG A 1 102 ? -2.297 -1.420 -11.144 1.00 75.94 102 ARG A C 1
ATOM 847 O O . ARG A 1 102 ? -2.182 -1.536 -12.359 1.00 75.94 102 ARG A O 1
ATOM 854 N N . ARG A 1 103 ? -3.061 -0.468 -10.599 1.00 79.38 103 ARG A N 1
ATOM 855 C CA . ARG A 1 103 ? -3.801 0.541 -11.379 1.00 79.38 103 ARG A CA 1
ATOM 856 C C . ARG A 1 103 ? -2.946 1.739 -11.788 1.00 79.38 103 ARG A C 1
ATOM 858 O O . ARG A 1 103 ? -3.243 2.338 -12.817 1.00 79.38 103 ARG A O 1
ATOM 865 N N . SER A 1 104 ? -1.926 2.101 -11.010 1.00 73.25 104 SER A N 1
ATOM 866 C CA . SER A 1 104 ? -1.138 3.314 -11.247 1.00 73.25 104 SER A CA 1
ATOM 867 C C . SER A 1 104 ? -0.187 3.192 -12.433 1.00 73.25 104 SER A C 1
ATOM 869 O O . SER A 1 104 ? 0.229 4.212 -12.978 1.00 73.25 104 SER A O 1
ATOM 871 N N . GLY A 1 105 ? 0.145 1.966 -12.860 1.00 60.66 105 GLY A N 1
ATOM 872 C CA . GLY A 1 105 ? 0.999 1.743 -14.023 1.00 60.66 105 GLY A CA 1
ATOM 873 C C . GLY A 1 105 ? 2.326 2.498 -13.906 1.00 60.66 105 GLY A C 1
ATOM 874 O O . GLY A 1 105 ? 2.771 3.072 -14.896 1.00 60.66 105 GLY A O 1
ATOM 875 N N . ARG A 1 106 ? 2.921 2.554 -12.699 1.00 59.72 106 ARG A N 1
ATOM 876 C CA . ARG A 1 106 ? 4.273 3.086 -12.394 1.00 59.72 106 ARG A CA 1
ATOM 877 C C . ARG A 1 106 ? 5.244 1.936 -12.097 1.00 59.72 106 ARG A C 1
ATOM 879 O O . ARG A 1 106 ? 4.830 0.899 -11.588 1.00 59.72 106 ARG A O 1
ATOM 886 N N . THR A 1 107 ? 6.510 2.074 -12.512 1.00 46.00 107 THR A N 1
ATOM 887 C CA . THR A 1 107 ? 7.458 0.950 -12.619 1.00 46.00 107 THR A CA 1
ATOM 888 C C . THR A 1 107 ? 7.637 0.275 -11.274 1.00 46.00 107 THR A C 1
ATOM 890 O O . THR A 1 107 ? 8.145 0.903 -10.352 1.00 46.00 107 THR A O 1
ATOM 893 N N . TYR A 1 108 ? 7.266 -1.000 -11.169 1.00 51.69 108 TYR A N 1
ATOM 894 C CA . TYR A 1 108 ? 7.454 -1.758 -9.941 1.00 51.69 108 TYR A CA 1
ATOM 895 C C . TYR A 1 108 ? 8.019 -3.135 -10.283 1.00 51.69 108 TYR A C 1
ATOM 897 O O . TYR A 1 108 ? 7.463 -3.890 -11.074 1.00 51.69 108 TYR A O 1
ATOM 905 N N . LEU A 1 109 ? 9.180 -3.481 -9.737 1.00 45.91 109 LEU A N 1
ATOM 906 C CA . LEU A 1 109 ? 9.713 -4.822 -9.939 1.00 45.91 109 LEU A CA 1
ATOM 907 C C . LEU A 1 109 ? 8.903 -5.766 -9.070 1.00 45.91 109 LEU A C 1
ATOM 909 O O . LEU A 1 109 ? 8.860 -5.632 -7.847 1.00 45.91 109 LEU A O 1
ATOM 913 N N . ARG A 1 110 ? 8.302 -6.772 -9.700 1.00 44.56 110 ARG A N 1
ATOM 914 C CA . ARG A 1 110 ? 7.742 -7.908 -8.977 1.00 44.56 110 ARG A CA 1
ATOM 915 C C . ARG A 1 110 ? 8.903 -8.704 -8.386 1.00 44.56 110 ARG A C 1
ATOM 917 O O . ARG A 1 110 ? 9.392 -9.664 -8.981 1.00 44.56 110 ARG A O 1
ATOM 924 N N . VAL A 1 111 ? 9.383 -8.291 -7.218 1.00 38.94 111 VAL A N 1
ATOM 925 C CA . VAL A 1 111 ? 10.079 -9.222 -6.343 1.00 38.94 111 VAL A CA 1
ATOM 926 C C . VAL A 1 111 ? 8.967 -10.080 -5.764 1.00 38.94 111 VAL A C 1
ATOM 928 O O . VAL A 1 111 ? 8.251 -9.682 -4.845 1.00 38.94 111 VAL A O 1
ATOM 931 N N . ASP A 1 112 ? 8.725 -11.215 -6.416 1.00 37.41 112 ASP A N 1
ATOM 932 C CA . ASP A 1 112 ? 7.987 -12.309 -5.804 1.00 37.41 112 ASP A CA 1
ATOM 933 C C . ASP A 1 112 ? 8.867 -12.780 -4.644 1.00 37.41 112 ASP A C 1
ATOM 935 O O . ASP A 1 112 ? 9.693 -13.674 -4.791 1.00 37.41 112 ASP A O 1
ATOM 939 N N . PHE A 1 113 ? 8.774 -12.087 -3.510 1.00 35.00 113 PHE A N 1
ATOM 940 C CA . PHE A 1 113 ? 9.045 -12.747 -2.254 1.00 35.00 113 PHE A CA 1
ATOM 941 C C . PHE A 1 113 ? 7.945 -13.785 -2.146 1.00 35.00 113 PHE A C 1
ATOM 943 O O . PHE A 1 113 ? 6.757 -13.445 -2.110 1.00 35.00 113 PHE A O 1
ATOM 950 N N . GLU A 1 114 ? 8.360 -15.046 -2.228 1.00 31.44 114 GLU A N 1
ATOM 951 C CA . GLU A 1 114 ? 7.535 -16.181 -1.868 1.00 31.44 114 GLU A CA 1
ATOM 952 C C . GLU A 1 114 ? 6.765 -15.842 -0.594 1.00 31.44 114 GLU A C 1
ATOM 954 O O . GLU A 1 114 ? 7.237 -15.098 0.271 1.00 31.44 114 GLU A O 1
ATOM 959 N N . ALA A 1 115 ? 5.552 -16.377 -0.513 1.00 35.19 115 ALA A N 1
ATOM 960 C CA . ALA A 1 115 ? 4.670 -16.329 0.640 1.00 35.19 115 ALA A CA 1
ATOM 961 C C . ALA A 1 115 ? 5.267 -17.091 1.844 1.00 35.19 115 ALA A C 1
ATOM 963 O O . ALA A 1 115 ? 4.588 -17.863 2.520 1.00 35.19 115 ALA A O 1
ATOM 964 N N . GLU A 1 116 ? 6.556 -16.909 2.108 1.00 30.59 116 GLU A N 1
ATOM 965 C CA . GLU A 1 116 ? 7.279 -17.514 3.196 1.00 30.59 116 GLU A CA 1
ATOM 966 C C . GLU A 1 116 ? 7.071 -16.640 4.434 1.00 30.59 116 GLU A C 1
ATOM 968 O O . GLU A 1 116 ? 7.773 -15.676 4.741 1.00 30.59 116 GLU A O 1
ATOM 973 N N . SER A 1 117 ? 6.000 -17.022 5.127 1.00 36.44 117 SER A N 1
ATOM 974 C CA . SER A 1 117 ? 5.584 -16.598 6.459 1.00 36.44 117 SER A CA 1
ATOM 975 C C . SER A 1 117 ? 4.775 -15.297 6.566 1.00 36.44 117 SER A C 1
ATOM 977 O O . SER A 1 117 ? 5.015 -14.438 7.413 1.00 36.44 117 SER A O 1
ATOM 979 N N . GLU A 1 118 ? 3.637 -15.263 5.865 1.00 36.38 118 GLU A N 1
ATOM 980 C CA . GLU A 1 118 ? 2.452 -14.531 6.361 1.00 36.38 118 GLU A CA 1
ATOM 981 C C . GLU A 1 118 ? 2.153 -14.860 7.846 1.00 36.38 118 GLU A C 1
ATOM 983 O O . GLU A 1 118 ? 1.597 -14.032 8.557 1.00 36.38 118 GLU A O 1
ATOM 988 N N . ALA A 1 119 ? 2.586 -16.028 8.343 1.00 33.03 119 ALA A N 1
ATOM 989 C CA . ALA A 1 119 ? 2.412 -16.486 9.721 1.00 33.03 119 ALA A CA 1
ATOM 990 C C . ALA A 1 119 ? 3.482 -16.028 10.739 1.00 33.03 119 ALA A C 1
ATOM 992 O O . ALA A 1 119 ? 3.154 -15.931 11.918 1.00 33.03 119 ALA A O 1
ATOM 993 N N . ALA A 1 120 ? 4.732 -15.731 10.355 1.00 34.47 120 ALA A N 1
ATOM 994 C CA . ALA A 1 120 ? 5.790 -15.458 11.350 1.00 34.47 120 ALA A CA 1
ATOM 995 C C . ALA A 1 120 ? 5.847 -13.989 11.801 1.00 34.47 120 ALA A C 1
ATOM 997 O O . ALA A 1 120 ? 6.396 -13.685 12.854 1.00 34.47 120 ALA A O 1
ATOM 998 N N . VAL A 1 121 ? 5.222 -13.080 11.046 1.00 39.53 121 VAL A N 1
ATOM 999 C CA . VAL A 1 121 ? 5.064 -11.658 11.415 1.00 39.53 121 VAL A CA 1
ATOM 1000 C C . VAL A 1 121 ? 3.671 -11.384 12.018 1.00 39.53 121 VAL A C 1
ATOM 1002 O O . VAL A 1 121 ? 3.267 -10.244 12.237 1.00 39.53 121 VAL A O 1
ATOM 1005 N N . MET A 1 122 ? 2.904 -12.449 12.276 1.00 46.12 122 MET A N 1
ATOM 1006 C CA . MET A 1 122 ? 1.468 -12.402 12.569 1.00 46.12 122 MET A CA 1
ATOM 1007 C C . MET A 1 122 ? 1.144 -11.975 14.015 1.00 46.12 122 MET A C 1
ATOM 1009 O O . MET A 1 122 ? 0.010 -11.582 14.283 1.00 46.12 122 MET A O 1
ATOM 1013 N N . GLU A 1 123 ? 2.115 -11.998 14.939 1.00 35.62 123 GLU A N 1
ATOM 1014 C CA . GLU A 1 123 ? 1.842 -11.929 16.388 1.00 35.62 123 GLU A CA 1
ATOM 1015 C C . GLU A 1 123 ? 2.349 -10.652 17.108 1.00 35.62 123 GLU A C 1
ATOM 1017 O O . GLU A 1 123 ? 1.888 -10.351 18.204 1.00 35.62 123 GLU A O 1
ATOM 1022 N N . SER A 1 124 ? 3.205 -9.813 16.500 1.00 39.19 124 SER A N 1
ATOM 1023 C CA . SER A 1 124 ? 3.779 -8.602 17.154 1.00 39.19 124 SER A CA 1
ATOM 1024 C C . SER A 1 124 ? 3.014 -7.285 16.898 1.00 39.19 124 SER A C 1
ATOM 1026 O O . SER A 1 124 ? 3.404 -6.203 17.344 1.00 39.19 124 SER A O 1
ATOM 1028 N N . SER A 1 125 ? 1.898 -7.339 16.170 1.00 43.66 125 SER A N 1
ATOM 1029 C CA . SER A 1 125 ? 1.418 -6.224 15.331 1.00 43.66 125 SER A CA 1
ATOM 1030 C C . SER A 1 125 ? 0.708 -5.060 16.035 1.00 43.66 125 SER A C 1
ATOM 1032 O O . SER A 1 125 ? 0.182 -4.175 15.362 1.00 43.66 125 SER A O 1
ATOM 1034 N N . LEU A 1 126 ? 0.665 -5.037 17.366 1.00 45.09 126 LEU A N 1
ATOM 1035 C CA . LEU A 1 126 ? 0.088 -3.917 18.125 1.00 45.09 126 LEU A CA 1
ATOM 1036 C C . LEU A 1 126 ? 1.142 -3.053 18.816 1.00 45.09 126 L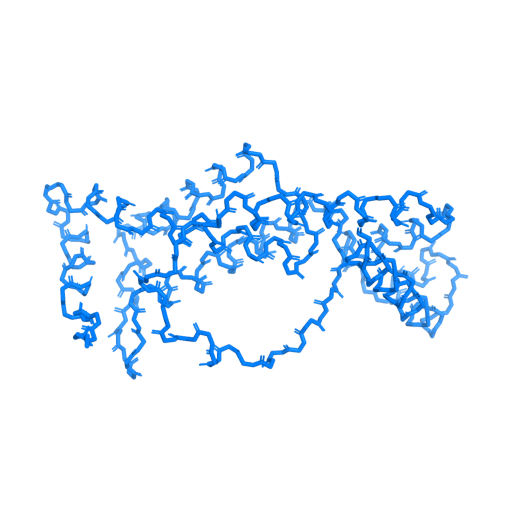EU A C 1
ATOM 1038 O O . LEU A 1 126 ? 0.789 -2.039 19.412 1.00 45.09 126 LEU A O 1
ATOM 1042 N N . GLN A 1 127 ? 2.420 -3.434 18.715 1.00 42.75 127 GLN A N 1
ATOM 1043 C CA . GLN A 1 127 ? 3.532 -2.714 19.335 1.00 42.75 127 GLN A CA 1
ATOM 1044 C C . GLN A 1 127 ? 4.699 -2.404 18.396 1.00 42.75 127 GLN A C 1
ATOM 1046 O O . GLN A 1 127 ? 5.618 -1.712 18.828 1.00 42.75 127 GLN A O 1
ATOM 1051 N N . GLU A 1 128 ? 4.686 -2.842 17.134 1.00 47.56 128 GLU A N 1
ATOM 1052 C CA . GLU A 1 128 ? 5.707 -2.371 16.193 1.00 47.56 128 GLU A CA 1
ATOM 1053 C C . GLU A 1 128 ? 5.493 -0.868 15.926 1.00 47.56 128 GLU A C 1
ATOM 1055 O O . GLU A 1 128 ? 4.398 -0.474 15.503 1.00 47.56 128 GLU A O 1
ATOM 1060 N N . PRO A 1 129 ? 6.476 -0.007 16.256 1.00 47.72 129 PRO A N 1
ATOM 1061 C CA . PRO A 1 129 ? 6.343 1.435 16.110 1.00 47.72 129 PRO A CA 1
ATOM 1062 C C . PRO A 1 129 ? 6.182 1.823 14.633 1.00 47.72 129 PRO A C 1
ATOM 1064 O O . PRO A 1 129 ? 6.406 1.026 13.723 1.00 47.72 129 PRO A O 1
ATOM 1067 N N . ALA A 1 130 ? 5.787 3.080 14.391 1.00 51.41 130 ALA A N 1
ATOM 1068 C CA . ALA A 1 130 ? 6.014 3.700 13.086 1.00 51.41 130 ALA A CA 1
ATOM 1069 C C . ALA A 1 130 ? 7.470 3.446 12.669 1.00 51.41 130 ALA A C 1
ATOM 1071 O O . ALA A 1 130 ? 8.329 3.441 13.556 1.00 51.41 130 ALA A O 1
ATOM 1072 N N . LEU A 1 131 ? 7.715 3.241 11.366 1.00 49.00 131 LEU A N 1
ATOM 1073 C CA . LEU A 1 131 ? 9.071 3.047 10.847 1.00 49.00 131 LEU A CA 1
ATOM 1074 C C . LEU A 1 131 ? 9.986 4.073 11.511 1.00 49.00 131 LEU A C 1
ATOM 1076 O O . LEU A 1 131 ? 9.698 5.275 11.474 1.00 49.00 131 LEU A O 1
ATOM 1080 N N . SER A 1 132 ? 11.024 3.601 12.191 1.00 55.47 132 SER A N 1
ATOM 1081 C CA . SER A 1 132 ? 11.966 4.486 12.851 1.00 55.47 132 SER A CA 1
ATOM 1082 C C . SER A 1 132 ? 12.565 5.437 11.803 1.00 55.47 132 SER A C 1
ATOM 1084 O O . SER A 1 132 ? 12.610 5.105 10.614 1.00 55.47 132 SER A O 1
ATOM 1086 N N . PRO A 1 133 ? 13.048 6.627 12.194 1.00 49.62 133 PRO A N 1
ATOM 1087 C CA . PRO A 1 133 ? 13.761 7.502 11.267 1.00 49.62 133 PRO A CA 1
ATOM 1088 C C . PRO A 1 133 ? 14.904 6.786 10.526 1.00 49.62 133 PRO A C 1
ATOM 1090 O O . PRO A 1 133 ? 15.171 7.101 9.371 1.00 49.62 133 PRO A O 1
ATOM 1093 N N . GLU A 1 134 ? 15.529 5.793 11.164 1.00 49.66 134 GLU A N 1
ATOM 1094 C CA . GLU A 1 134 ? 16.559 4.937 10.567 1.00 49.66 134 GLU A CA 1
ATOM 1095 C C . GLU A 1 134 ? 15.974 3.991 9.514 1.00 49.66 134 GLU A C 1
ATOM 1097 O O . GLU A 1 134 ? 16.518 3.885 8.420 1.00 49.66 134 GLU A O 1
ATOM 1102 N N . GLU A 1 135 ? 14.830 3.358 9.789 1.00 53.09 135 GLU A N 1
ATOM 1103 C CA . GLU A 1 135 ? 14.133 2.524 8.806 1.00 53.09 135 GLU A CA 1
ATOM 1104 C C . GLU A 1 135 ? 13.668 3.368 7.612 1.00 53.09 135 GLU A C 1
ATOM 1106 O O . GLU A 1 135 ? 13.870 2.973 6.467 1.00 53.09 135 GLU A O 1
ATOM 1111 N N . MET A 1 136 ? 13.116 4.562 7.856 1.00 54.06 136 MET A N 1
ATOM 1112 C CA . MET A 1 136 ? 12.731 5.521 6.812 1.00 54.06 136 MET A CA 1
ATOM 1113 C C . MET A 1 136 ? 13.917 5.986 5.959 1.00 54.06 136 MET A C 1
ATOM 1115 O O . MET A 1 136 ? 13.758 6.177 4.751 1.00 54.06 136 MET A O 1
ATOM 1119 N N . LEU A 1 137 ? 15.092 6.171 6.562 1.00 60.22 137 LEU A N 1
ATOM 1120 C CA . LEU A 1 137 ? 16.315 6.509 5.838 1.00 60.22 137 LEU A CA 1
ATOM 1121 C C . LEU A 1 137 ? 16.771 5.337 4.962 1.00 60.22 137 LEU A C 1
ATOM 1123 O O . LEU A 1 137 ? 16.969 5.520 3.763 1.00 60.22 137 LEU A O 1
ATOM 1127 N N . LEU A 1 138 ? 16.811 4.128 5.528 1.00 59.78 138 LEU A N 1
ATOM 1128 C CA . LEU A 1 138 ? 17.156 2.899 4.811 1.00 59.78 138 LEU A CA 1
ATOM 1129 C C . LEU A 1 138 ? 16.220 2.655 3.611 1.00 59.78 138 LEU A C 1
ATOM 1131 O O . LEU A 1 138 ? 16.625 2.135 2.570 1.00 59.78 138 LEU A O 1
ATOM 1135 N N . ILE A 1 139 ? 14.949 3.046 3.748 1.00 56.16 139 ILE A N 1
ATOM 1136 C CA . ILE A 1 139 ? 13.945 2.986 2.680 1.00 56.16 13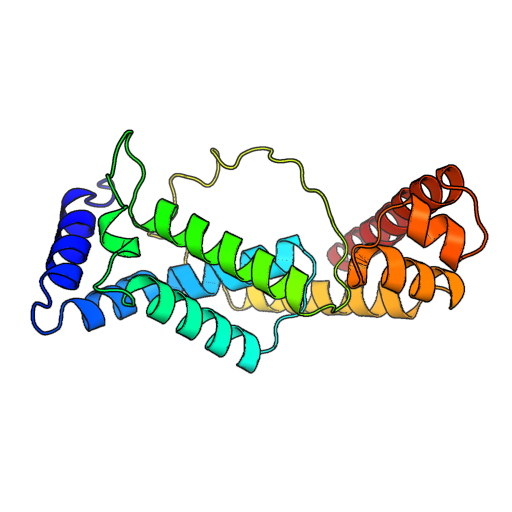9 ILE A CA 1
ATOM 1137 C C . ILE A 1 139 ? 14.289 3.950 1.550 1.00 56.16 139 ILE A C 1
ATOM 1139 O O . ILE A 1 139 ? 14.324 3.518 0.399 1.00 56.16 139 ILE A O 1
ATOM 1143 N N . LYS A 1 140 ? 14.573 5.219 1.863 1.00 60.09 140 LYS A N 1
ATOM 1144 C CA . LYS A 1 140 ? 14.959 6.211 0.848 1.00 60.09 140 LYS A CA 1
ATOM 1145 C C . LYS A 1 140 ? 16.221 5.790 0.105 1.00 60.09 140 LYS A C 1
ATOM 1147 O O . LYS A 1 140 ? 16.243 5.829 -1.120 1.00 60.09 140 LYS 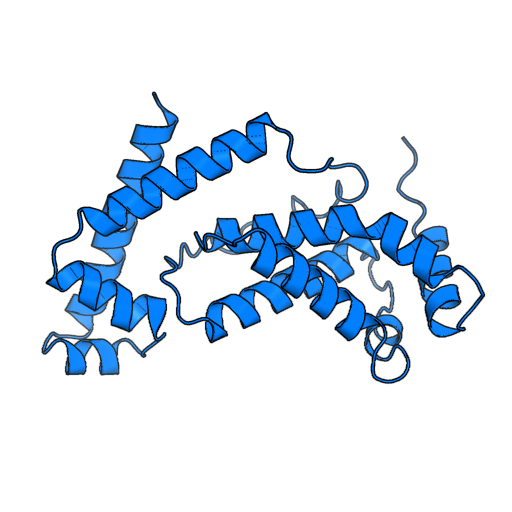A O 1
ATOM 1152 N N . GLU A 1 141 ? 17.225 5.302 0.827 1.00 66.06 141 GLU A N 1
ATOM 1153 C CA . GLU A 1 141 ? 18.463 4.795 0.229 1.00 66.06 141 GLU A CA 1
ATOM 1154 C C . GLU A 1 141 ? 18.184 3.627 -0.725 1.00 66.06 141 GLU A C 1
ATOM 1156 O O . GLU A 1 141 ? 18.690 3.580 -1.848 1.00 66.06 141 GLU A O 1
ATOM 1161 N N . ARG A 1 142 ? 17.320 2.689 -0.322 1.00 60.56 142 ARG A N 1
ATOM 1162 C CA . ARG A 1 142 ? 16.950 1.545 -1.160 1.00 60.56 142 ARG A CA 1
ATOM 1163 C C . ARG A 1 142 ? 16.154 1.960 -2.399 1.00 60.56 142 ARG A C 1
ATOM 1165 O O . ARG A 1 142 ? 16.392 1.404 -3.473 1.00 60.56 142 ARG A O 1
ATOM 1172 N N . GLU A 1 143 ? 15.231 2.909 -2.272 1.00 59.78 143 GLU A N 1
ATOM 1173 C CA . GLU A 1 143 ? 14.470 3.463 -3.398 1.00 59.78 143 GLU A CA 1
ATOM 1174 C C . GLU A 1 143 ? 15.382 4.184 -4.393 1.00 59.78 143 GLU A C 1
ATOM 1176 O O . GLU A 1 143 ? 15.270 3.949 -5.598 1.00 59.78 143 GLU A O 1
ATOM 1181 N N . GLU A 1 144 ? 16.338 4.977 -3.909 1.00 68.62 144 GLU A N 1
ATOM 1182 C CA . GLU A 1 144 ? 17.350 5.630 -4.745 1.00 68.62 144 GLU A CA 1
ATOM 1183 C C . GLU A 1 144 ? 18.211 4.605 -5.493 1.00 68.62 144 GLU A C 1
ATOM 1185 O O . GLU A 1 144 ? 18.412 4.728 -6.704 1.00 68.62 144 GLU A O 1
ATOM 1190 N N . ILE A 1 145 ? 18.642 3.531 -4.821 1.00 67.75 145 ILE A N 1
ATOM 1191 C CA . ILE A 1 145 ? 19.405 2.444 -5.453 1.00 67.75 145 ILE A CA 1
ATOM 1192 C C . ILE A 1 145 ? 18.588 1.761 -6.557 1.00 67.75 145 ILE A C 1
ATOM 1194 O O . ILE A 1 145 ? 19.130 1.461 -7.625 1.00 67.75 145 ILE A O 1
ATOM 1198 N N . VAL A 1 146 ? 17.294 1.508 -6.334 1.00 65.31 146 VAL A N 1
ATOM 1199 C CA . VAL A 1 146 ? 16.410 0.889 -7.337 1.00 65.31 146 VAL A CA 1
ATOM 1200 C C . VAL A 1 146 ? 16.165 1.837 -8.509 1.00 65.31 146 VAL A C 1
ATOM 1202 O O . VAL A 1 146 ? 16.294 1.421 -9.663 1.00 65.31 146 VAL A O 1
ATOM 1205 N N . ALA A 1 147 ? 15.870 3.108 -8.239 1.00 66.88 147 ALA A N 1
ATOM 1206 C CA . ALA A 1 147 ? 15.676 4.122 -9.268 1.00 66.88 147 ALA A CA 1
ATOM 1207 C C . ALA A 1 147 ? 16.933 4.272 -10.138 1.00 66.88 147 ALA A C 1
ATOM 1209 O O . ALA A 1 147 ? 16.845 4.279 -11.368 1.00 66.88 147 ALA A O 1
ATOM 1210 N N . GLN A 1 148 ? 18.114 4.284 -9.519 1.00 71.62 148 GLN A N 1
ATOM 1211 C CA . GLN A 1 148 ? 19.385 4.339 -10.231 1.00 71.62 148 GLN A CA 1
ATOM 1212 C C . GLN A 1 148 ? 19.677 3.046 -11.003 1.00 71.62 148 GLN A C 1
ATOM 1214 O O . GLN A 1 148 ? 20.137 3.096 -12.143 1.00 71.62 148 GLN A O 1
ATOM 1219 N N . ALA A 1 149 ? 19.342 1.879 -10.443 1.00 72.56 149 ALA A N 1
ATOM 1220 C CA . ALA A 1 149 ? 19.455 0.602 -11.144 1.00 72.56 149 ALA A CA 1
ATOM 1221 C C . ALA A 1 149 ? 18.594 0.561 -12.415 1.00 72.56 149 ALA A C 1
ATOM 1223 O O . ALA A 1 149 ? 19.052 0.037 -13.430 1.00 72.56 149 ALA A O 1
ATOM 1224 N N . ILE A 1 150 ? 17.382 1.126 -12.367 1.00 69.88 150 ILE A N 1
ATOM 1225 C CA . ILE A 1 150 ? 16.473 1.243 -13.515 1.00 69.88 150 ILE A CA 1
ATOM 1226 C C . ILE A 1 150 ? 16.994 2.277 -14.522 1.00 69.88 150 ILE A C 1
ATOM 1228 O O . ILE A 1 150 ? 16.949 2.026 -15.726 1.00 69.88 150 ILE A O 1
ATOM 1232 N N . ALA A 1 151 ? 17.523 3.412 -14.058 1.00 73.38 151 ALA A N 1
ATOM 1233 C CA . ALA A 1 151 ? 18.095 4.444 -14.924 1.00 73.38 151 ALA A CA 1
ATOM 1234 C C . ALA A 1 151 ? 19.308 3.936 -15.730 1.00 73.38 151 ALA A C 1
ATOM 1236 O O . ALA A 1 151 ? 19.492 4.318 -16.884 1.00 73.38 151 ALA A O 1
ATOM 1237 N N . GLU A 1 152 ? 20.098 3.031 -15.150 1.00 79.56 152 GLU A N 1
ATOM 1238 C CA . GLU A 1 152 ? 21.245 2.381 -15.798 1.00 79.56 152 GLU A CA 1
ATOM 1239 C C . GLU A 1 152 ? 20.871 1.213 -16.731 1.00 79.56 152 GLU A C 1
ATOM 1241 O O . GLU A 1 152 ? 21.748 0.586 -17.340 1.00 79.56 152 GLU A O 1
ATOM 1246 N N . LEU A 1 153 ? 19.588 0.862 -16.843 1.00 81.44 153 LEU A N 1
ATOM 1247 C CA . LEU A 1 153 ? 19.150 -0.120 -17.829 1.00 81.44 153 LEU A CA 1
ATOM 1248 C C . LEU A 1 153 ? 19.255 0.460 -19.246 1.00 81.44 153 LEU A C 1
ATOM 1250 O O . LEU A 1 153 ? 19.017 1.652 -19.485 1.00 81.44 153 LEU A O 1
ATOM 1254 N N . SER A 1 154 ? 19.581 -0.413 -20.205 1.00 84.88 154 SER A N 1
ATOM 1255 C CA . SER A 1 154 ? 19.510 -0.065 -21.625 1.00 84.88 154 SER A CA 1
ATOM 1256 C C . SER A 1 154 ? 18.085 0.347 -21.993 1.00 84.88 154 SER A C 1
ATOM 1258 O O . SER A 1 154 ? 17.127 -0.007 -21.306 1.00 84.88 154 SER A O 1
ATOM 1260 N N . GLU A 1 155 ? 17.931 1.096 -23.082 1.00 82.12 155 GLU A N 1
ATOM 1261 C CA . GLU A 1 155 ? 16.612 1.525 -23.559 1.00 82.12 155 GLU A CA 1
ATOM 1262 C C . GLU A 1 155 ? 15.673 0.329 -23.795 1.00 82.12 155 GLU A C 1
ATOM 1264 O O . GLU A 1 155 ? 14.528 0.342 -23.345 1.00 82.12 155 GLU A O 1
ATOM 1269 N N . ASP A 1 156 ? 16.199 -0.756 -24.369 1.00 82.38 156 ASP A N 1
ATOM 1270 C CA . ASP A 1 156 ? 15.471 -2.014 -24.567 1.00 82.38 156 ASP A CA 1
ATOM 1271 C C . ASP A 1 156 ? 15.038 -2.678 -23.255 1.00 82.38 156 ASP A C 1
ATOM 1273 O O . ASP A 1 156 ? 13.937 -3.226 -23.169 1.00 82.38 156 ASP A O 1
ATOM 1277 N N . ASP A 1 157 ? 15.887 -2.643 -22.224 1.00 83.62 157 ASP A N 1
ATOM 1278 C CA . ASP A 1 157 ? 15.571 -3.226 -20.920 1.00 83.62 157 ASP A CA 1
ATOM 1279 C C . ASP A 1 157 ? 14.595 -2.339 -20.137 1.00 83.62 157 ASP A C 1
ATOM 1281 O O . ASP A 1 157 ? 13.709 -2.864 -19.467 1.00 83.62 157 ASP A O 1
ATOM 1285 N N . ARG A 1 158 ? 14.675 -1.008 -20.266 1.00 82.75 158 ARG A N 1
ATOM 1286 C CA . ARG A 1 158 ? 13.662 -0.090 -19.718 1.00 82.75 158 ARG A CA 1
ATOM 1287 C C . ARG A 1 158 ? 12.312 -0.304 -20.380 1.00 82.75 158 ARG A C 1
ATOM 1289 O O . ARG A 1 158 ? 11.310 -0.408 -19.681 1.00 82.75 158 ARG A O 1
ATOM 1296 N N . ARG A 1 159 ? 12.288 -0.446 -21.706 1.00 83.19 159 ARG A N 1
ATOM 1297 C CA . ARG A 1 159 ? 11.062 -0.723 -22.461 1.00 83.19 159 ARG A CA 1
ATOM 1298 C C . ARG A 1 159 ? 10.488 -2.101 -22.144 1.00 83.19 159 ARG A C 1
ATOM 1300 O O . ARG A 1 159 ? 9.275 -2.255 -22.061 1.00 83.19 159 ARG A O 1
ATOM 1307 N N . PHE A 1 160 ? 11.345 -3.093 -21.902 1.00 86.31 160 PHE A N 1
ATOM 1308 C CA . PHE A 1 160 ? 10.926 -4.389 -21.372 1.00 86.31 160 PHE A CA 1
ATOM 1309 C C . PHE A 1 160 ? 10.288 -4.260 -19.988 1.00 86.31 160 PHE A C 1
ATOM 1311 O O . PHE A 1 160 ? 9.207 -4.799 -19.763 1.00 86.31 160 PHE A O 1
ATOM 1318 N N . VAL A 1 161 ? 10.940 -3.538 -19.073 1.00 79.38 161 VAL A N 1
ATOM 1319 C CA . VAL A 1 161 ? 10.417 -3.306 -17.723 1.00 79.38 161 VAL A CA 1
ATOM 1320 C C . VAL A 1 161 ? 9.076 -2.581 -17.778 1.00 79.38 161 VAL A C 1
ATOM 1322 O O . VAL A 1 161 ? 8.151 -2.967 -17.072 1.00 79.38 161 VAL A O 1
ATOM 1325 N N . GLU A 1 162 ? 8.939 -1.600 -18.666 1.00 76.62 162 GLU A N 1
ATOM 1326 C CA . GLU A 1 162 ? 7.673 -0.925 -18.923 1.00 76.62 162 GLU A CA 1
ATOM 1327 C C . GLU A 1 162 ? 6.590 -1.933 -19.351 1.00 76.62 162 GLU A C 1
ATOM 1329 O O . GLU A 1 162 ? 5.577 -2.110 -18.692 1.00 76.62 162 GLU A O 1
ATOM 1334 N N . LEU A 1 163 ? 6.792 -2.682 -20.429 1.00 77.25 163 LEU A N 1
ATOM 1335 C CA . LEU A 1 163 ? 5.738 -3.567 -20.934 1.00 77.25 163 LEU A CA 1
ATOM 1336 C C . LEU A 1 163 ? 5.377 -4.697 -19.954 1.00 77.25 163 LEU A C 1
ATOM 1338 O O . LEU A 1 163 ? 4.198 -4.985 -19.761 1.00 77.25 163 LEU A O 1
ATOM 1342 N N . TYR A 1 164 ? 6.379 -5.315 -19.328 1.00 75.00 164 TYR A N 1
ATOM 1343 C CA . TYR A 1 164 ? 6.193 -6.504 -18.497 1.00 75.00 164 TYR A CA 1
ATOM 1344 C C . TYR A 1 164 ? 5.766 -6.181 -17.062 1.00 75.00 164 TYR A C 1
ATOM 1346 O O . TYR A 1 164 ? 4.865 -6.819 -16.524 1.00 75.00 164 TYR A O 1
ATOM 1354 N N . TYR A 1 165 ? 6.413 -5.206 -16.422 1.00 67.44 165 TYR A N 1
ATOM 1355 C CA . TYR A 1 165 ? 6.157 -4.884 -15.018 1.00 67.44 165 TYR A CA 1
ATOM 1356 C C . TYR A 1 165 ? 5.185 -3.714 -14.840 1.00 67.44 165 TYR A C 1
ATOM 1358 O O . TYR A 1 165 ? 4.432 -3.710 -13.875 1.00 67.44 165 TYR A O 1
ATOM 1366 N N . LEU A 1 166 ? 5.180 -2.736 -15.755 1.00 59.56 166 LEU A N 1
ATOM 1367 C CA . LEU A 1 166 ? 4.309 -1.557 -15.657 1.00 59.56 166 LEU A CA 1
ATOM 1368 C C . LEU A 1 166 ? 2.893 -1.844 -16.126 1.00 59.56 166 LEU A C 1
ATOM 1370 O O . LEU A 1 166 ? 1.918 -1.532 -15.453 1.00 59.56 166 LEU A O 1
ATOM 1374 N N . LYS A 1 167 ? 2.805 -2.386 -17.340 1.00 66.88 167 LYS A N 1
ATOM 1375 C CA . LYS A 1 167 ? 1.545 -2.594 -18.049 1.00 66.88 167 LYS A CA 1
ATOM 1376 C C . LYS A 1 167 ? 0.950 -3.973 -17.766 1.00 66.88 167 LYS A C 1
ATOM 1378 O O . LYS A 1 167 ? -0.105 -4.278 -18.309 1.00 66.88 167 LYS A O 1
ATOM 1383 N N . GLU A 1 168 ? 1.630 -4.781 -16.942 1.00 64.75 168 GLU A N 1
ATOM 1384 C CA . GLU A 1 168 ? 1.266 -6.162 -16.588 1.00 64.75 168 GLU A CA 1
ATOM 1385 C C . GLU A 1 168 ? 0.866 -7.003 -17.809 1.00 64.75 168 GLU A C 1
ATOM 1387 O O . GLU A 1 168 ? -0.012 -7.865 -17.725 1.00 64.75 168 GLU A O 1
ATOM 1392 N N . LEU A 1 169 ? 1.486 -6.735 -18.965 1.00 70.94 169 LEU A N 1
ATOM 1393 C CA . LEU A 1 169 ? 1.159 -7.472 -20.173 1.00 70.94 169 LEU A CA 1
ATOM 1394 C C . LEU A 1 169 ? 1.588 -8.932 -19.996 1.00 70.94 169 LEU A C 1
ATOM 1396 O O . LEU A 1 169 ? 2.666 -9.194 -19.446 1.00 70.94 169 LEU A O 1
ATOM 1400 N N . PRO A 1 170 ? 0.776 -9.893 -20.464 1.00 73.56 170 PRO A N 1
ATOM 1401 C CA . PRO A 1 170 ? 1.160 -11.290 -20.410 1.00 73.56 170 PRO A CA 1
ATOM 1402 C C . PRO A 1 170 ? 2.459 -11.512 -21.213 1.00 73.56 170 PRO A C 1
ATOM 1404 O O . PRO A 1 170 ? 2.737 -10.772 -22.166 1.00 73.56 170 PRO A O 1
ATOM 1407 N N . PRO A 1 171 ? 3.292 -12.501 -20.837 1.00 74.44 171 PRO A N 1
ATOM 1408 C CA . PRO A 1 171 ? 4.581 -12.758 -21.482 1.00 74.44 171 PRO A CA 1
ATOM 1409 C C . PRO A 1 171 ? 4.508 -12.861 -23.013 1.00 74.44 171 PRO A C 1
ATOM 1411 O O . PRO A 1 171 ? 5.439 -12.450 -23.705 1.00 74.44 171 PRO A O 1
ATOM 1414 N N . GLU A 1 172 ? 3.399 -13.378 -23.534 1.00 78.56 172 GLU A N 1
ATOM 1415 C CA . GLU A 1 172 ? 3.076 -13.501 -24.953 1.00 78.56 172 GLU A CA 1
ATOM 1416 C C . GLU A 1 172 ? 2.949 -12.132 -25.641 1.00 78.56 172 GLU A C 1
ATOM 1418 O O . GLU A 1 172 ? 3.565 -11.905 -26.686 1.00 78.56 172 GLU A O 1
ATOM 1423 N N . ASP A 1 173 ? 2.238 -11.190 -25.021 1.00 75.81 173 ASP A N 1
ATOM 1424 C CA . ASP A 1 173 ? 2.042 -9.834 -25.547 1.00 75.81 173 ASP A CA 1
ATOM 1425 C C . ASP A 1 173 ? 3.338 -9.018 -25.470 1.00 75.81 173 ASP A C 1
ATOM 1427 O O . ASP A 1 173 ? 3.666 -8.258 -26.384 1.00 75.81 173 ASP A O 1
ATOM 1431 N N . VAL A 1 174 ? 4.135 -9.212 -24.413 1.00 83.00 174 VAL A N 1
ATOM 1432 C CA . VAL A 1 174 ? 5.466 -8.593 -24.290 1.00 83.00 174 VAL A CA 1
ATOM 1433 C C . VAL A 1 174 ? 6.416 -9.127 -25.359 1.00 83.00 174 VAL A C 1
ATOM 1435 O O . VAL A 1 174 ? 7.152 -8.355 -25.981 1.00 83.00 174 VAL A O 1
ATOM 1438 N N . ALA A 1 175 ? 6.391 -10.440 -25.601 1.00 87.75 175 ALA A N 1
ATOM 1439 C CA . ALA A 1 175 ? 7.172 -11.082 -26.650 1.00 87.75 175 ALA A CA 1
ATOM 1440 C C . ALA A 1 175 ? 6.812 -10.515 -28.031 1.00 87.75 175 ALA A C 1
ATOM 1442 O O . ALA A 1 175 ? 7.705 -10.139 -28.795 1.00 87.75 175 ALA A O 1
ATOM 1443 N N . GLN A 1 176 ? 5.517 -10.356 -28.315 1.00 88.50 176 GLN A N 1
ATOM 1444 C CA . GLN A 1 176 ? 5.035 -9.757 -29.557 1.00 88.50 176 GLN A CA 1
ATOM 1445 C C . GLN A 1 176 ? 5.451 -8.284 -29.692 1.00 88.50 176 GLN A C 1
ATOM 1447 O O . GLN A 1 176 ? 5.993 -7.889 -30.728 1.00 88.50 176 GLN A O 1
ATOM 1452 N N . ALA A 1 177 ? 5.250 -7.478 -28.647 1.00 87.12 177 ALA A N 1
ATOM 1453 C CA . ALA A 1 177 ? 5.553 -6.047 -28.651 1.00 87.12 177 ALA A CA 1
ATOM 1454 C C . ALA A 1 177 ? 7.050 -5.752 -28.842 1.00 87.12 177 ALA A C 1
ATOM 1456 O O . ALA A 1 177 ? 7.412 -4.777 -29.501 1.00 87.12 177 ALA A O 1
ATOM 1457 N N . LEU A 1 178 ? 7.921 -6.607 -28.300 1.00 88.31 178 LEU A N 1
ATOM 1458 C CA . LEU A 1 178 ? 9.377 -6.476 -28.410 1.00 88.31 178 LEU A CA 1
ATOM 1459 C C . LEU A 1 178 ? 9.986 -7.307 -29.544 1.00 88.31 178 LEU A C 1
ATOM 1461 O O . LEU A 1 178 ? 11.199 -7.262 -29.737 1.00 88.31 178 LEU A O 1
ATOM 1465 N N . ARG A 1 179 ? 9.164 -8.054 -30.294 1.00 90.19 179 ARG A N 1
ATOM 1466 C CA . ARG A 1 179 ? 9.592 -8.976 -31.360 1.00 90.19 179 ARG A CA 1
ATOM 1467 C C . ARG A 1 179 ? 10.649 -9.984 -30.884 1.00 90.19 179 ARG A C 1
ATOM 1469 O O . ARG A 1 179 ? 11.634 -10.245 -31.571 1.00 90.19 179 ARG A O 1
ATOM 1476 N N . VAL A 1 180 ? 10.441 -10.548 -29.696 1.00 91.50 180 VAL A N 1
ATOM 1477 C CA . VAL A 1 180 ? 11.287 -11.590 -29.092 1.00 91.50 180 VAL A CA 1
ATOM 1478 C C . VAL A 1 180 ? 10.472 -12.851 -28.817 1.00 91.50 180 VAL A C 1
ATOM 1480 O O . VAL A 1 180 ? 9.257 -12.861 -28.973 1.00 91.50 180 VAL A O 1
ATOM 1483 N N . THR A 1 181 ? 11.125 -13.937 -28.400 1.00 89.88 181 THR A N 1
ATOM 1484 C CA . THR A 1 181 ? 10.406 -15.144 -27.963 1.00 89.88 181 THR A CA 1
ATOM 1485 C C . THR A 1 181 ? 9.934 -15.012 -26.516 1.00 89.88 181 THR A C 1
ATOM 1487 O O . THR A 1 181 ? 10.576 -14.336 -25.708 1.00 89.88 181 THR A O 1
ATOM 1490 N N . VAL A 1 182 ? 8.873 -15.733 -26.148 1.00 84.69 182 VAL A N 1
ATOM 1491 C CA . VAL A 1 182 ? 8.414 -15.835 -24.749 1.00 84.69 182 VAL A CA 1
ATOM 1492 C C . VAL A 1 182 ? 9.524 -16.380 -23.836 1.00 84.69 182 VAL A C 1
ATOM 1494 O O . VAL A 1 182 ? 9.719 -15.894 -22.725 1.00 84.69 182 VAL A O 1
ATOM 1497 N N . SER A 1 183 ? 10.355 -17.308 -24.327 1.00 82.81 183 SER A N 1
ATOM 1498 C CA . SER A 1 183 ? 11.541 -17.769 -23.589 1.00 82.81 183 SER A CA 1
ATOM 1499 C C . SER A 1 183 ? 12.512 -16.623 -23.285 1.00 82.81 183 SER A C 1
ATOM 1501 O O . SER A 1 183 ? 13.055 -16.549 -22.184 1.00 82.81 183 SER A O 1
ATOM 1503 N N . THR A 1 184 ? 12.719 -15.702 -24.231 1.00 86.62 184 THR A N 1
ATOM 1504 C CA . THR A 1 184 ? 13.553 -14.510 -24.030 1.00 86.62 184 THR A CA 1
ATOM 1505 C C . THR A 1 184 ? 12.948 -13.568 -22.991 1.00 86.62 184 THR A C 1
ATOM 1507 O O . THR A 1 184 ? 13.702 -12.959 -22.235 1.00 86.62 184 THR A O 1
ATOM 1510 N N . VAL A 1 185 ? 11.616 -13.469 -22.910 1.00 81.50 185 VAL A N 1
ATOM 1511 C CA . VAL A 1 185 ? 10.923 -12.691 -21.868 1.00 81.50 185 VAL A CA 1
ATOM 1512 C C . VAL A 1 185 ? 11.278 -13.233 -20.484 1.00 81.50 185 VAL A C 1
ATOM 1514 O O . VAL A 1 185 ? 11.800 -12.482 -19.660 1.00 81.50 185 VAL A O 1
ATOM 1517 N N . TYR A 1 186 ? 11.125 -14.538 -20.248 1.00 78.62 186 TYR A N 1
ATOM 1518 C CA . TYR A 1 186 ? 11.485 -15.154 -18.964 1.00 78.62 186 TYR A CA 1
ATOM 1519 C C . TYR A 1 186 ? 12.980 -15.030 -18.632 1.00 78.62 186 TYR A C 1
ATOM 1521 O O . TYR A 1 186 ? 13.345 -14.711 -17.498 1.00 78.62 186 TYR A O 1
ATOM 1529 N N . SER A 1 187 ? 13.870 -15.207 -19.614 1.00 79.94 187 SER A N 1
ATOM 1530 C CA . SER A 1 187 ? 15.308 -15.000 -19.397 1.00 79.94 187 SER A CA 1
ATOM 1531 C C . SER A 1 187 ? 15.644 -13.543 -19.052 1.00 79.94 187 SER A C 1
ATOM 1533 O O . SER A 1 187 ? 16.491 -13.299 -18.189 1.00 79.94 187 SER A O 1
ATOM 1535 N N . ARG A 1 188 ? 14.975 -12.563 -19.678 1.00 83.56 188 ARG A N 1
ATOM 1536 C CA . ARG A 1 188 ? 15.143 -11.133 -19.363 1.00 83.56 188 ARG A CA 1
ATOM 1537 C C . ARG A 1 188 ? 14.619 -10.791 -17.969 1.00 83.56 188 ARG A C 1
ATOM 1539 O O . ARG A 1 188 ? 15.306 -10.065 -17.255 1.00 83.56 188 ARG A O 1
ATOM 1546 N N . VAL A 1 189 ? 13.484 -11.358 -17.548 1.00 76.69 189 VAL A N 1
ATOM 1547 C CA . VAL A 1 189 ? 12.961 -11.229 -16.173 1.00 76.69 189 VAL A CA 1
ATOM 1548 C C . VAL A 1 189 ? 14.018 -11.634 -15.155 1.00 76.69 189 VAL A C 1
ATOM 1550 O O . VAL A 1 189 ? 14.365 -10.834 -14.286 1.00 76.69 189 VAL A O 1
ATOM 1553 N N . ASN A 1 190 ? 14.567 -12.843 -15.289 1.00 72.19 190 ASN A N 1
ATOM 1554 C CA . ASN A 1 190 ? 15.555 -13.358 -14.343 1.00 72.19 190 ASN A CA 1
ATOM 1555 C C . ASN A 1 190 ? 16.831 -12.513 -14.346 1.00 72.19 190 ASN A C 1
ATOM 1557 O O . ASN A 1 190 ? 17.307 -12.122 -13.283 1.00 72.19 190 ASN A O 1
ATOM 1561 N N . ARG A 1 191 ? 17.340 -12.145 -15.529 1.00 80.44 191 ARG A N 1
ATOM 1562 C CA . ARG A 1 191 ? 18.532 -11.294 -15.652 1.00 80.44 191 ARG A CA 1
ATOM 1563 C C . ARG A 1 191 ? 18.351 -9.940 -14.962 1.00 80.44 191 ARG A C 1
ATOM 1565 O O . ARG A 1 191 ? 19.246 -9.494 -14.246 1.00 80.44 191 ARG A O 1
ATOM 1572 N N . LEU A 1 192 ? 17.210 -9.285 -15.174 1.00 80.06 192 LEU A N 1
ATOM 1573 C CA . LEU A 1 192 ? 16.910 -7.986 -14.571 1.00 80.06 192 LEU A CA 1
ATOM 1574 C C . LEU A 1 192 ? 16.724 -8.095 -13.055 1.00 80.06 192 LEU A C 1
ATOM 1576 O O . LEU A 1 192 ? 17.287 -7.281 -12.325 1.00 80.06 192 LEU A O 1
ATOM 1580 N N . LYS A 1 193 ? 16.027 -9.135 -12.573 1.00 71.38 193 LYS A N 1
ATOM 1581 C CA . LYS A 1 193 ? 15.898 -9.428 -11.136 1.00 71.38 193 LYS A CA 1
ATOM 1582 C C . LYS A 1 193 ? 17.271 -9.602 -10.481 1.00 71.38 193 LYS A C 1
ATOM 1584 O O . LYS A 1 193 ? 17.542 -8.950 -9.474 1.00 71.38 193 LYS A O 1
ATOM 1589 N N . SER A 1 194 ? 18.158 -10.407 -11.069 1.00 72.75 194 SER A N 1
ATOM 1590 C CA . SER A 1 194 ? 19.515 -10.616 -10.546 1.00 72.75 194 SER A CA 1
ATOM 1591 C C . SER A 1 194 ? 20.336 -9.327 -10.528 1.00 72.75 194 SER A C 1
ATOM 1593 O O . SER A 1 194 ? 20.936 -9.009 -9.506 1.00 72.75 194 SER A O 1
ATOM 1595 N N . LYS A 1 195 ? 20.313 -8.543 -11.614 1.00 74.69 195 LYS A N 1
ATOM 1596 C CA . LYS A 1 195 ? 21.073 -7.285 -11.718 1.00 74.69 195 LYS A CA 1
ATOM 1597 C C . LYS A 1 195 ? 20.645 -6.258 -10.664 1.00 74.69 195 LYS A C 1
ATOM 1599 O O . LYS A 1 195 ? 21.480 -5.549 -10.105 1.00 74.69 195 LYS A O 1
ATOM 1604 N N . ILE A 1 196 ? 19.345 -6.183 -10.385 1.00 71.31 196 ILE A N 1
ATOM 1605 C CA . ILE A 1 196 ? 18.793 -5.228 -9.418 1.00 71.31 196 ILE A CA 1
ATOM 1606 C C . ILE A 1 196 ? 19.013 -5.728 -7.987 1.00 71.31 196 ILE A C 1
ATOM 1608 O O . ILE A 1 196 ? 19.424 -4.950 -7.131 1.00 71.31 196 ILE A O 1
ATOM 1612 N N . SER A 1 197 ? 18.856 -7.032 -7.740 1.00 67.75 197 SER A N 1
ATOM 1613 C CA . SER A 1 197 ? 19.184 -7.653 -6.450 1.00 67.75 197 SER A CA 1
ATOM 1614 C C . SER A 1 197 ? 20.661 -7.464 -6.077 1.00 67.75 197 SER A C 1
ATOM 1616 O O . SER A 1 197 ? 20.967 -7.066 -4.954 1.00 67.75 197 SER A O 1
ATOM 1618 N N . GLU A 1 198 ? 21.579 -7.642 -7.032 1.00 73.12 198 GLU A N 1
ATOM 1619 C CA . GLU A 1 198 ? 23.015 -7.435 -6.818 1.00 73.12 198 GLU A CA 1
ATOM 1620 C C . GLU A 1 198 ? 23.344 -5.973 -6.474 1.00 73.12 198 GLU A C 1
ATOM 1622 O O . GLU A 1 198 ? 24.165 -5.707 -5.594 1.00 73.12 198 GLU A O 1
ATOM 1627 N N . LYS A 1 199 ? 22.679 -5.006 -7.120 1.00 70.50 199 LYS A N 1
ATOM 1628 C CA . LYS A 1 199 ? 22.836 -3.579 -6.796 1.00 70.50 199 LYS A CA 1
ATOM 1629 C C . LYS A 1 199 ? 22.313 -3.235 -5.406 1.00 70.50 199 LYS A C 1
ATOM 1631 O O . LYS A 1 199 ? 22.998 -2.521 -4.680 1.00 70.50 199 LYS A O 1
ATOM 1636 N N . ILE A 1 200 ? 21.158 -3.776 -5.019 1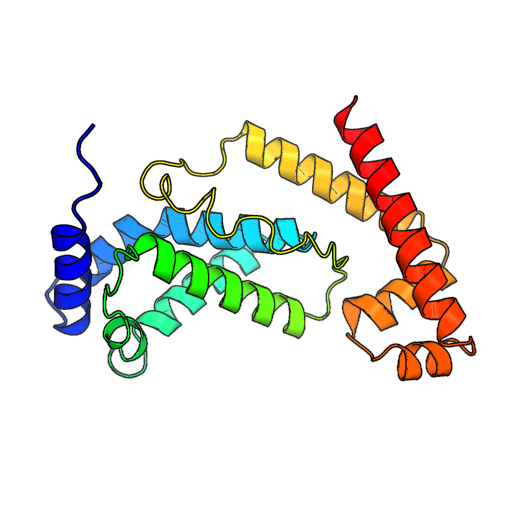.00 65.19 200 ILE A N 1
ATOM 1637 C CA . ILE A 1 200 ? 20.602 -3.590 -3.673 1.00 65.19 200 ILE A CA 1
ATOM 1638 C C . ILE A 1 200 ? 21.562 -4.166 -2.618 1.00 65.19 200 ILE A C 1
ATOM 1640 O O . ILE A 1 200 ? 21.857 -3.493 -1.636 1.00 65.19 200 ILE A O 1
ATOM 1644 N N . GLN A 1 201 ? 22.120 -5.363 -2.842 1.00 67.19 201 GLN A N 1
ATOM 1645 C CA . GLN A 1 201 ? 23.091 -5.975 -1.922 1.00 67.19 201 GLN A CA 1
ATOM 1646 C C . GLN A 1 201 ? 24.412 -5.198 -1.825 1.00 67.19 201 GLN A C 1
ATOM 1648 O O . GLN A 1 201 ? 25.006 -5.138 -0.751 1.00 67.19 201 GLN A O 1
ATOM 1653 N N . LYS A 1 202 ? 24.891 -4.605 -2.927 1.00 66.00 202 LYS A N 1
ATOM 1654 C CA . LYS A 1 202 ? 26.109 -3.774 -2.928 1.00 66.00 202 LYS A CA 1
ATOM 1655 C C . LYS A 1 202 ? 25.890 -2.406 -2.283 1.00 66.00 202 LYS A C 1
ATOM 1657 O O . LYS A 1 202 ? 26.812 -1.903 -1.652 1.00 66.00 202 LYS A O 1
ATOM 1662 N N . GLY A 1 203 ? 24.702 -1.821 -2.439 1.00 58.34 203 GLY A N 1
ATOM 1663 C CA . GLY A 1 203 ? 24.330 -0.558 -1.802 1.00 58.34 203 GLY A CA 1
ATOM 1664 C C . GLY A 1 203 ? 24.150 -0.688 -0.289 1.00 58.34 203 GLY A C 1
ATOM 1665 O O . GLY A 1 203 ? 24.640 0.159 0.436 1.00 58.34 203 GLY A O 1
ATOM 1666 N N . ALA A 1 204 ? 23.581 -1.800 0.191 1.00 51.94 204 ALA A N 1
ATOM 1667 C CA . ALA A 1 204 ? 23.397 -2.077 1.623 1.00 51.94 204 ALA A CA 1
ATOM 1668 C C . ALA A 1 204 ? 24.693 -2.420 2.395 1.00 51.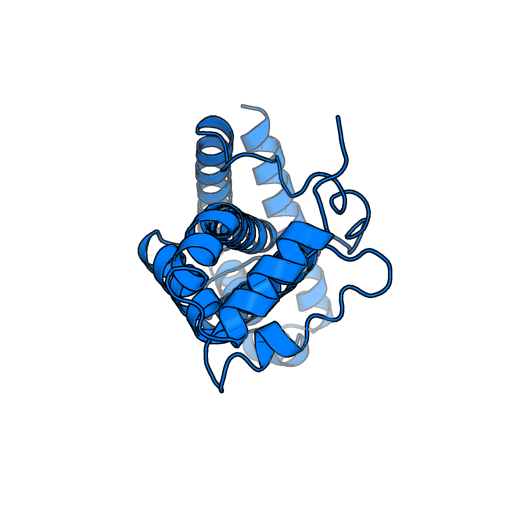94 204 ALA A C 1
ATOM 1670 O O . ALA A 1 204 ? 24.650 -2.684 3.594 1.00 51.94 204 ALA A O 1
ATOM 1671 N N . ARG A 1 205 ? 25.839 -2.503 1.705 1.00 47.59 205 ARG A N 1
ATOM 1672 C CA . ARG A 1 205 ? 27.151 -2.867 2.273 1.00 47.59 205 ARG A CA 1
ATOM 1673 C C . ARG A 1 205 ? 28.113 -1.681 2.403 1.00 47.59 205 ARG A C 1
ATOM 1675 O O . ARG A 1 205 ? 29.234 -1.887 2.869 1.00 47.59 205 ARG A O 1
ATOM 1682 N N . LYS A 1 206 ? 27.717 -0.506 1.916 1.00 40.53 206 LYS A N 1
ATOM 1683 C CA . LYS A 1 206 ? 28.454 0.756 2.028 1.00 40.53 206 LYS A CA 1
ATOM 1684 C C . LYS A 1 206 ? 27.914 1.563 3.194 1.00 40.53 206 LYS A C 1
ATOM 1686 O O . LYS A 1 206 ? 28.745 2.285 3.78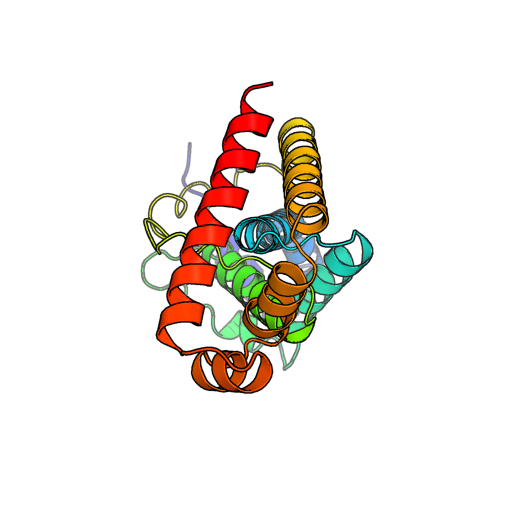1 1.00 40.53 206 LYS A O 1
#

Secondary structure (DSSP, 8-state):
-PPP-HHHHHHHHHHHHTT-TTHHHHHHHHHHHHHHHHHHHHHHHTT----HHHHHHHHHHHHHHHHHHHHTTGGG---GGG--HHHHHHHHHHHHHHHHHHHHT----------TTTTTTSS-TTTPPS--HHHHHHHHHHHHHHHHHHHTS-HHHHHHHIIIIIS---HHHHHHHHT--HHHHHHHHHHHHHHHHHHHHHHTT-